Protein AF-A0A7S0LF27-F1 (afdb_monomer_lite)

InterPro domains:
  IPR003890 MIF4G-like, type 3 [PF02854] (84-203)
  IPR016024 Armadillo-type fold [SSF48371] (2-65)
  IPR016024 Armadillo-type fold [SSF48371] (71-204)
  IPR039762 Nonsense-mediated mRNA decay protein Nmd2/UPF2 [PTHR12839] (2-201)

Sequence (246 aa):
MHAQVVCALLEGCGRFLHRHRESHARTEAILELIVKMRSVVRLPTELLVALDTAVALTRPPEVVRVQVQAREPMHQFVVHLLHKLLNKYNVDKVLRQLRKLPWNANPQVEVWFREALISCAEVKFHAVALVASVASGLVRFQEGPVLRTVDAAVERLRVAIDRNDSRQCQSRMCLIRLMGELYSYRLLDSAAITKLLFTLVPKASGVWGNVVPISHLPAHIETRRGGSPAARPLMQAGEPMIDGPE

Radius of gyration: 27.8 Å; chains: 1; bounding box: 59×55×69 Å

Foldseek 3Di:
DVLVVVLVCLQPCLLVQCPDPVRVVVSVVVLVVLVVCVVVDDDDPVSVVSNVVSSCVNVPDPPPPPPPPDDPPLLVVLLCLLQPVQDPVCLVVSLVVLLPDPVPVDVVSLVSNLVSLLVNLLPDLVSLLSSLVSLLSNCVRVVVSSLVSVVVLLVVLLVCLVVVDPVSVSSNVSSLVNVVSNVVSVSDDPVSNVVVVVSVFPPPPPDPDDGPDPDPDDVVVCVVVVDDPPDDPPPDPDDDDDDDDD

Organism: NCBI:txid221442

Secondary structure (DSSP, 8-state):
-HHHHHHHHIIIIIHHHHHSTTTHHHHHHHHHHHHHHHHHS---HHHHHHHHHHHHHHS-------------HHHHHHHHIIIII--TTTHHHHHHHHTTS-TTT-THHHHHHHHHHHHHHHH-GGGHHHHHHHHHHHHTT-HHHHHHHHHHHHHHHHHHHHH--GGGHHHHHHHHHHHHHHHHTTSS-HHHHHHHHHHHS---SS-TT----S----HHHHGGGTPPPS----S-TT-PPPPPP-

pLDDT: mean 78.91, std 17.94, range [33.97, 95.25]

Structure (mmCIF, N/CA/C/O backbone):
data_AF-A0A7S0LF27-F1
#
_entry.id   AF-A0A7S0LF27-F1
#
loop_
_atom_site.group_PDB
_atom_site.id
_atom_site.type_symbol
_atom_site.label_atom_id
_atom_site.label_alt_id
_atom_site.label_comp_id
_atom_site.label_asym_id
_atom_site.label_entity_id
_atom_site.label_seq_id
_atom_site.pdbx_PDB_ins_code
_atom_site.Cartn_x
_atom_site.Cartn_y
_atom_site.Cartn_z
_atom_site.occupancy
_atom_site.B_iso_or_equiv
_atom_site.auth_seq_id
_atom_site.auth_comp_id
_atom_site.auth_asym_id
_atom_site.auth_atom_id
_atom_site.pdbx_PDB_model_num
ATOM 1 N N . MET A 1 1 ? 32.857 -11.685 -42.726 1.00 50.03 1 MET A N 1
ATOM 2 C CA . MET A 1 1 ? 34.046 -11.319 -41.923 1.00 50.03 1 MET A CA 1
ATOM 3 C C . MET A 1 1 ? 33.945 -9.920 -41.308 1.00 50.03 1 MET A C 1
ATOM 5 O O . MET A 1 1 ? 34.040 -9.817 -40.097 1.00 50.03 1 MET A O 1
ATOM 9 N N . HIS A 1 2 ? 33.678 -8.852 -42.075 1.00 69.75 2 HIS A N 1
ATOM 10 C CA . HIS A 1 2 ? 33.633 -7.479 -41.526 1.00 69.75 2 HIS A CA 1
ATOM 11 C C . HIS A 1 2 ? 32.567 -7.245 -40.438 1.00 69.75 2 HIS A C 1
ATOM 13 O O . HIS A 1 2 ? 32.847 -6.589 -39.442 1.00 69.75 2 HIS A O 1
ATOM 19 N N . ALA A 1 3 ? 31.372 -7.821 -40.581 1.00 73.19 3 ALA A N 1
ATOM 20 C CA . ALA A 1 3 ? 30.280 -7.617 -39.625 1.00 73.19 3 ALA A CA 1
ATOM 21 C C . ALA A 1 3 ? 30.540 -8.233 -38.233 1.00 73.19 3 ALA A C 1
ATOM 23 O O . ALA A 1 3 ? 30.166 -7.636 -37.233 1.00 73.19 3 ALA A O 1
ATOM 24 N N . GLN A 1 4 ? 31.241 -9.369 -38.145 1.00 80.25 4 GLN A N 1
ATOM 25 C CA . GLN A 1 4 ? 31.580 -10.005 -36.860 1.00 80.25 4 GLN A CA 1
ATOM 26 C C . GLN A 1 4 ? 32.560 -9.156 -36.039 1.00 80.25 4 GLN A C 1
ATOM 28 O O . GLN A 1 4 ? 32.402 -9.021 -34.830 1.00 80.25 4 GLN A O 1
ATOM 33 N N . VAL A 1 5 ? 33.543 -8.539 -36.705 1.00 84.56 5 VAL A N 1
ATOM 34 C CA . VAL A 1 5 ? 34.506 -7.628 -36.063 1.00 84.56 5 VAL A CA 1
ATOM 35 C C . VAL A 1 5 ? 33.797 -6.387 -35.520 1.00 84.56 5 VAL A C 1
ATOM 37 O O . VAL A 1 5 ? 34.107 -5.925 -34.426 1.00 84.56 5 VAL A O 1
ATOM 40 N N . VAL A 1 6 ? 32.811 -5.872 -36.260 1.00 83.31 6 VAL A N 1
ATOM 41 C CA . VAL A 1 6 ? 31.989 -4.738 -35.821 1.00 83.31 6 VAL A CA 1
ATOM 42 C C . VAL A 1 6 ? 31.134 -5.109 -34.605 1.00 83.31 6 VAL A C 1
ATOM 44 O O . VAL A 1 6 ? 31.107 -4.333 -33.653 1.00 83.31 6 VAL A O 1
ATOM 47 N N . CYS A 1 7 ? 30.502 -6.290 -34.582 1.00 83.31 7 CYS A N 1
ATOM 48 C CA . CYS A 1 7 ? 29.770 -6.768 -33.402 1.00 83.31 7 CYS A CA 1
ATOM 49 C C . CYS A 1 7 ? 30.682 -6.853 -32.171 1.00 83.31 7 CYS A C 1
ATOM 51 O O . CYS A 1 7 ? 30.369 -6.253 -31.147 1.00 83.31 7 CYS A O 1
ATOM 53 N N . ALA A 1 8 ? 31.848 -7.496 -32.298 1.00 85.38 8 ALA A N 1
ATOM 54 C CA . ALA A 1 8 ? 32.801 -7.640 -31.196 1.00 85.38 8 ALA A CA 1
ATOM 55 C C . ALA A 1 8 ? 33.312 -6.283 -30.671 1.00 85.38 8 ALA A C 1
ATOM 57 O O . ALA A 1 8 ? 33.467 -6.088 -29.464 1.00 85.38 8 ALA A O 1
ATOM 58 N N . LEU A 1 9 ? 33.536 -5.314 -31.566 1.00 87.62 9 LEU A N 1
ATOM 59 C CA . LEU A 1 9 ? 33.922 -3.953 -31.188 1.00 87.62 9 LEU A CA 1
ATOM 60 C C . LEU A 1 9 ? 32.797 -3.240 -30.420 1.00 87.62 9 LEU A C 1
ATOM 62 O O . LEU A 1 9 ? 33.046 -2.629 -29.379 1.00 87.62 9 LEU A O 1
ATOM 66 N N . LEU A 1 10 ? 31.559 -3.316 -30.915 1.00 86.94 10 LEU A N 1
ATOM 67 C CA . LEU A 1 10 ? 30.409 -2.663 -30.288 1.00 86.94 10 LEU A CA 1
ATOM 68 C C . LEU A 1 10 ? 30.058 -3.284 -28.929 1.00 86.94 10 LEU A C 1
ATOM 70 O O . LEU A 1 10 ? 29.752 -2.540 -27.997 1.00 86.94 10 LEU A O 1
ATOM 74 N N . GLU A 1 11 ? 30.176 -4.605 -28.791 1.00 86.56 11 GLU A N 1
ATOM 75 C CA . GLU A 1 11 ? 30.001 -5.319 -27.521 1.00 86.56 11 GLU A CA 1
ATOM 76 C C . GLU A 1 11 ? 31.045 -4.904 -26.476 1.00 86.56 11 GLU A C 1
ATOM 78 O O . GLU A 1 11 ? 30.700 -4.683 -25.314 1.00 86.56 11 GLU A O 1
ATOM 83 N N . GLY A 1 12 ? 32.309 -4.743 -26.881 1.00 87.38 12 GLY A N 1
ATOM 84 C CA . GLY A 1 12 ? 33.397 -4.387 -25.969 1.00 87.38 12 GLY A CA 1
ATOM 85 C C . GLY A 1 12 ? 33.421 -2.908 -25.575 1.00 87.38 12 GLY A C 1
ATOM 86 O O . GLY A 1 12 ? 33.471 -2.573 -24.390 1.00 87.38 12 GLY A O 1
ATOM 87 N N . CYS A 1 13 ? 33.409 -1.999 -26.554 1.00 87.19 13 CYS A N 1
ATOM 88 C CA . CYS A 1 13 ? 33.648 -0.569 -26.317 1.00 87.19 13 CYS A CA 1
ATOM 89 C C . CYS A 1 13 ? 32.561 0.363 -26.864 1.00 87.19 13 CYS A C 1
ATOM 91 O O . CYS A 1 13 ? 32.620 1.573 -26.629 1.00 87.19 13 CYS A O 1
ATOM 93 N N . GLY A 1 14 ? 31.528 -0.151 -27.530 1.00 87.50 14 GLY A N 1
ATOM 94 C CA . GLY A 1 14 ? 30.540 0.698 -28.193 1.00 87.50 14 GLY A CA 1
ATOM 95 C C . GLY A 1 14 ? 29.741 1.592 -27.233 1.00 87.50 14 GLY A C 1
ATOM 96 O O . GLY A 1 14 ? 29.487 2.752 -27.547 1.00 87.50 14 GLY A O 1
ATOM 97 N N . ARG A 1 15 ? 29.442 1.131 -26.007 1.00 86.56 15 ARG A N 1
ATOM 98 C CA . ARG A 1 15 ? 28.796 1.964 -24.969 1.00 86.56 15 ARG A CA 1
ATOM 99 C C . ARG A 1 15 ? 29.686 3.119 -24.498 1.00 86.56 15 ARG A C 1
ATOM 101 O O . ARG A 1 15 ? 29.181 4.181 -24.137 1.00 86.56 15 ARG A O 1
ATOM 108 N N . PHE A 1 16 ? 31.001 2.905 -24.459 1.00 86.31 16 PHE A N 1
ATOM 109 C CA . PHE A 1 16 ? 31.976 3.931 -24.091 1.00 86.31 16 PHE A CA 1
ATOM 110 C C . PHE A 1 16 ? 32.094 4.979 -25.202 1.00 86.31 16 PHE A C 1
ATOM 112 O O . PHE A 1 16 ? 31.972 6.173 -24.932 1.00 86.31 16 PHE A O 1
ATOM 119 N N . LEU A 1 17 ? 32.230 4.528 -26.452 1.00 89.00 17 LEU A N 1
ATOM 120 C CA . LEU A 1 17 ? 32.336 5.398 -27.624 1.00 89.00 17 LEU A CA 1
ATOM 121 C C . LEU A 1 17 ? 31.067 6.225 -27.862 1.00 89.00 17 LEU A C 1
ATOM 123 O O . LEU A 1 17 ? 31.152 7.413 -28.155 1.00 89.00 17 LEU A O 1
ATOM 127 N N . HIS A 1 18 ? 29.889 5.632 -27.660 1.00 87.56 18 HIS A N 1
ATOM 128 C CA . HIS A 1 18 ? 28.619 6.337 -27.813 1.00 87.56 18 HIS A CA 1
ATOM 129 C C . HIS A 1 18 ? 28.393 7.397 -26.718 1.00 87.56 18 HIS A C 1
ATOM 131 O O . HIS A 1 18 ? 27.701 8.374 -26.949 1.00 87.56 18 HIS A O 1
ATOM 137 N N . ARG A 1 19 ? 28.997 7.277 -25.526 1.00 84.62 19 ARG A N 1
ATOM 138 C CA . ARG A 1 19 ? 28.810 8.253 -24.429 1.00 84.62 19 ARG A CA 1
ATOM 139 C C . ARG A 1 19 ? 29.799 9.415 -24.430 1.00 84.62 19 ARG A C 1
ATOM 141 O O . ARG A 1 19 ? 29.572 10.395 -23.719 1.00 84.62 19 ARG A O 1
ATOM 148 N N . HIS A 1 20 ? 30.903 9.310 -25.162 1.00 90.06 20 HIS A N 1
ATOM 149 C CA . HIS A 1 20 ? 31.949 10.324 -25.145 1.00 90.06 20 HIS A CA 1
ATOM 150 C C . HIS A 1 20 ? 31.720 11.371 -26.241 1.00 90.06 20 HIS A C 1
ATOM 152 O O . HIS A 1 20 ? 31.471 11.024 -27.391 1.00 90.06 20 HIS A O 1
ATOM 158 N N . ARG A 1 21 ? 31.806 12.667 -25.904 1.00 84.12 21 ARG A N 1
ATOM 159 C CA . ARG A 1 21 ? 31.420 13.764 -26.819 1.00 84.12 21 ARG A CA 1
ATOM 160 C C . ARG A 1 21 ? 32.204 13.768 -28.135 1.00 84.12 21 ARG A C 1
ATOM 162 O O . ARG A 1 21 ? 31.639 14.106 -29.167 1.00 84.12 21 ARG A O 1
ATOM 169 N N . GLU A 1 22 ? 33.474 13.376 -28.097 1.00 86.94 22 GLU A N 1
ATOM 170 C CA . GLU A 1 22 ? 34.364 13.390 -29.264 1.00 86.94 22 GLU A CA 1
ATOM 171 C C . GLU A 1 22 ? 34.081 12.249 -30.256 1.00 86.94 22 GLU A C 1
ATOM 173 O O . GLU A 1 22 ? 34.229 12.421 -31.465 1.00 86.94 22 GLU A O 1
ATOM 178 N N . SER A 1 23 ? 33.640 11.085 -29.764 1.00 88.06 23 SER A N 1
ATOM 179 C CA . SER A 1 23 ? 33.398 9.877 -30.569 1.00 88.06 23 SER A CA 1
ATOM 180 C C . SER A 1 23 ? 31.916 9.557 -30.788 1.00 88.06 23 SER A C 1
ATOM 182 O O . SER A 1 23 ? 31.602 8.731 -31.650 1.00 88.06 23 SER A O 1
ATOM 184 N N . HIS A 1 24 ? 31.000 10.250 -30.104 1.00 87.62 24 HIS A N 1
ATOM 185 C CA . HIS A 1 24 ? 29.553 10.052 -30.214 1.00 87.62 24 HIS A CA 1
ATOM 186 C C . HIS A 1 24 ? 29.061 10.167 -31.660 1.00 87.62 24 HIS A C 1
ATOM 188 O O . HIS A 1 24 ? 28.424 9.249 -32.163 1.00 87.62 24 HIS A O 1
ATOM 194 N N . ALA A 1 25 ? 29.374 11.268 -32.354 1.00 89.31 25 ALA A N 1
ATOM 195 C CA . ALA A 1 25 ? 28.874 11.516 -33.712 1.00 89.31 25 ALA A CA 1
ATOM 196 C C . ALA A 1 25 ? 29.317 10.435 -34.713 1.00 89.31 25 ALA A C 1
ATOM 198 O O . ALA A 1 25 ? 28.535 9.999 -35.553 1.00 89.31 25 ALA A O 1
ATOM 199 N N . ARG A 1 26 ? 30.564 9.958 -34.589 1.00 86.50 26 ARG A N 1
ATOM 200 C CA . ARG A 1 26 ? 31.091 8.879 -35.438 1.00 86.50 26 ARG A CA 1
ATOM 201 C C . ARG A 1 26 ? 30.442 7.537 -35.113 1.00 86.50 26 ARG A C 1
ATOM 203 O O . ARG A 1 26 ? 30.106 6.791 -36.024 1.00 86.50 26 ARG A O 1
ATOM 210 N N . THR A 1 27 ? 30.255 7.243 -33.829 1.00 87.56 27 THR A N 1
ATOM 211 C CA . THR A 1 27 ? 29.631 5.991 -33.379 1.00 87.56 27 THR A CA 1
ATOM 212 C C . THR A 1 27 ? 28.160 5.934 -33.787 1.00 87.56 27 THR A C 1
ATOM 214 O O . THR A 1 27 ? 27.710 4.898 -34.259 1.00 87.56 27 THR A O 1
ATOM 217 N N . GLU A 1 28 ? 27.436 7.054 -33.706 1.00 88.81 28 GLU A N 1
ATOM 218 C CA . GLU A 1 28 ? 26.040 7.151 -34.154 1.00 88.81 28 GLU A CA 1
ATOM 219 C C . GLU A 1 28 ? 25.912 6.914 -35.665 1.00 88.81 28 GLU A C 1
ATOM 221 O O . GLU A 1 28 ? 25.094 6.105 -36.094 1.00 88.81 28 GLU A O 1
ATOM 226 N N . ALA A 1 29 ? 26.791 7.518 -36.473 1.00 88.44 29 ALA A N 1
ATOM 227 C CA . ALA A 1 29 ? 26.819 7.284 -37.917 1.00 88.44 29 ALA A CA 1
ATOM 228 C C . ALA A 1 29 ? 27.100 5.810 -38.275 1.00 88.44 29 ALA A C 1
ATOM 230 O O . ALA A 1 29 ? 26.515 5.272 -39.217 1.00 88.44 29 ALA A O 1
ATOM 231 N N . ILE A 1 30 ? 27.970 5.136 -37.511 1.00 87.00 30 ILE A N 1
ATOM 232 C CA . ILE A 1 30 ? 28.241 3.700 -37.673 1.00 87.00 30 ILE A CA 1
ATOM 233 C C . ILE A 1 30 ? 27.004 2.871 -37.300 1.00 87.00 30 ILE A C 1
ATOM 235 O O . ILE A 1 30 ? 26.647 1.960 -38.044 1.00 87.00 30 ILE A O 1
ATOM 239 N N . LEU A 1 31 ? 26.319 3.190 -36.198 1.00 87.81 31 LEU A N 1
ATOM 240 C CA . LEU A 1 31 ? 25.087 2.503 -35.791 1.00 87.81 31 LEU A CA 1
ATOM 241 C C . LEU A 1 31 ? 23.972 2.667 -36.838 1.00 87.81 31 LEU A C 1
ATOM 243 O O . LEU A 1 31 ? 23.312 1.690 -37.186 1.00 87.81 31 LEU A O 1
ATOM 247 N N . GLU A 1 32 ? 23.803 3.861 -37.412 1.00 86.69 32 GLU A N 1
ATOM 248 C CA . GLU A 1 32 ? 22.852 4.090 -38.507 1.00 86.69 32 GLU A CA 1
ATOM 249 C C . GLU A 1 32 ? 23.195 3.283 -39.763 1.00 86.69 32 GLU A C 1
ATOM 251 O O . GLU A 1 32 ? 22.303 2.734 -40.414 1.00 86.69 32 GLU A O 1
ATOM 256 N N . LEU A 1 33 ? 24.483 3.196 -40.112 1.00 84.88 33 LEU A N 1
ATOM 257 C CA . LEU A 1 33 ? 24.939 2.387 -41.238 1.00 84.88 33 LEU A CA 1
ATOM 258 C C . LEU A 1 33 ? 24.634 0.906 -41.002 1.00 84.88 33 LEU A C 1
ATOM 260 O O . LEU A 1 33 ? 24.151 0.239 -41.909 1.00 84.88 33 LEU A O 1
ATOM 264 N N . ILE A 1 34 ? 24.852 0.407 -39.786 1.00 83.44 34 ILE A N 1
ATOM 265 C CA . ILE A 1 34 ? 24.562 -0.976 -39.393 1.00 83.44 34 ILE A CA 1
ATOM 266 C C . ILE A 1 34 ? 23.062 -1.284 -39.517 1.00 83.44 34 ILE A C 1
ATOM 268 O O . ILE A 1 34 ? 22.689 -2.302 -40.103 1.00 83.44 34 ILE A O 1
ATOM 272 N N . VAL A 1 35 ? 22.196 -0.380 -39.049 1.00 82.69 35 VAL A N 1
ATOM 273 C CA . VAL A 1 35 ? 20.732 -0.513 -39.168 1.00 82.69 35 VAL A CA 1
ATOM 274 C C . VAL A 1 35 ? 20.276 -0.467 -40.633 1.00 82.69 35 VAL A C 1
ATOM 276 O O . VAL A 1 35 ? 19.373 -1.207 -41.019 1.00 82.69 35 VAL A O 1
ATOM 279 N N . LYS A 1 36 ? 20.916 0.347 -41.480 1.00 82.38 36 LYS A N 1
ATOM 280 C CA . LYS A 1 36 ? 20.644 0.379 -42.929 1.00 82.38 36 LYS A CA 1
ATOM 281 C C . LYS A 1 36 ? 21.166 -0.871 -43.643 1.00 82.38 36 LYS A C 1
ATOM 283 O O . LYS A 1 36 ? 20.482 -1.426 -44.494 1.00 82.38 36 LYS A O 1
ATOM 288 N N . MET A 1 37 ? 22.355 -1.359 -43.294 1.00 74.44 37 MET A N 1
ATOM 289 C CA . MET A 1 37 ? 22.916 -2.583 -43.876 1.00 74.44 37 MET A CA 1
ATOM 290 C C . MET A 1 37 ? 22.066 -3.809 -43.539 1.00 74.44 37 MET A C 1
ATOM 292 O O . MET A 1 37 ? 21.925 -4.690 -44.385 1.00 74.44 37 MET A O 1
ATOM 296 N N . ARG A 1 38 ? 21.438 -3.832 -42.358 1.00 74.31 38 ARG A N 1
ATOM 297 C CA . ARG A 1 38 ? 20.470 -4.862 -41.961 1.00 74.31 38 ARG A CA 1
ATOM 298 C C . ARG A 1 38 ? 19.287 -4.987 -42.930 1.00 74.31 38 ARG A C 1
ATOM 300 O O . ARG A 1 38 ? 18.809 -6.098 -43.127 1.00 74.31 38 ARG A O 1
ATOM 307 N N . SER A 1 39 ? 18.789 -3.889 -43.510 1.00 72.31 39 SER A N 1
ATOM 308 C CA . SER A 1 39 ? 17.632 -3.936 -44.423 1.00 72.31 39 SER A CA 1
ATOM 309 C C . SER A 1 39 ? 18.011 -4.245 -45.873 1.00 72.31 39 SER A C 1
A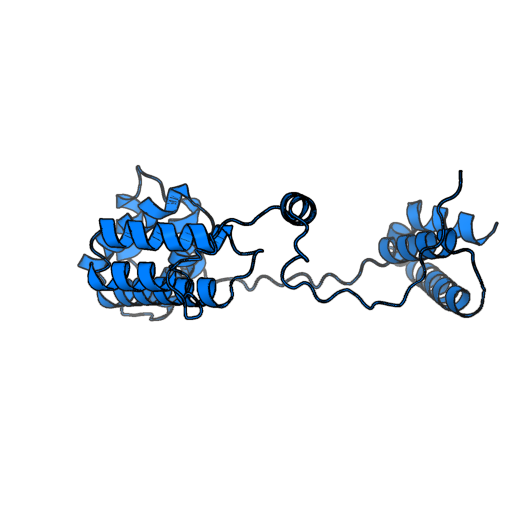TOM 311 O O . SER A 1 39 ? 17.177 -4.732 -46.633 1.00 72.31 39 SER A O 1
ATOM 313 N N . VAL A 1 40 ? 19.263 -3.983 -46.255 1.00 73.31 40 VAL A N 1
ATOM 314 C CA . VAL A 1 40 ? 19.746 -4.109 -47.639 1.00 73.31 40 VAL A CA 1
ATOM 315 C C . VAL A 1 40 ? 20.476 -5.434 -47.885 1.00 73.31 40 VAL A C 1
ATOM 317 O O . VAL A 1 40 ? 20.430 -5.964 -48.994 1.00 73.31 40 VAL A O 1
ATOM 320 N N . VAL A 1 41 ? 21.143 -5.997 -46.872 1.00 76.31 41 VAL A N 1
ATOM 321 C CA . VAL A 1 41 ? 21.998 -7.185 -47.012 1.00 76.31 41 VAL A CA 1
ATOM 322 C C . VAL A 1 41 ? 21.362 -8.394 -46.325 1.00 76.31 41 VAL A C 1
ATOM 324 O O . VAL A 1 41 ? 21.023 -8.344 -45.146 1.00 76.31 41 VAL A O 1
ATOM 327 N N . ARG A 1 42 ? 21.253 -9.523 -47.040 1.00 76.12 42 ARG A N 1
ATOM 328 C CA . ARG A 1 42 ? 20.854 -10.810 -46.443 1.00 76.12 42 ARG A CA 1
ATOM 329 C C . ARG A 1 42 ? 22.011 -11.380 -45.618 1.00 76.12 42 ARG A C 1
ATOM 331 O O . ARG A 1 42 ? 22.904 -12.027 -46.159 1.00 76.12 42 ARG A O 1
ATOM 338 N N . LEU A 1 43 ? 22.004 -11.102 -44.319 1.00 79.69 43 LEU A N 1
ATOM 339 C CA . LEU A 1 43 ? 22.943 -11.663 -43.346 1.00 79.69 43 LEU A CA 1
ATOM 340 C C . LEU A 1 43 ? 22.380 -12.961 -42.736 1.00 79.69 43 LEU A C 1
ATOM 342 O O . LEU A 1 43 ? 21.160 -13.101 -42.640 1.00 79.69 43 LEU A O 1
ATOM 346 N N . PRO A 1 44 ? 23.239 -13.904 -42.307 1.00 84.31 44 PRO A N 1
ATOM 347 C CA . PRO A 1 44 ? 22.798 -15.082 -41.565 1.00 84.31 44 PRO A CA 1
ATOM 348 C C . PRO A 1 44 ? 22.139 -14.682 -40.236 1.00 84.31 44 PRO A C 1
ATOM 350 O O . PRO A 1 44 ? 22.557 -13.718 -39.590 1.00 84.31 44 PRO A O 1
ATOM 353 N N . THR A 1 45 ? 21.124 -15.442 -39.818 1.00 83.06 45 THR A N 1
ATOM 354 C CA . THR A 1 45 ? 20.267 -15.140 -38.657 1.00 83.06 45 THR A CA 1
ATOM 355 C C . THR A 1 45 ? 21.056 -14.944 -37.362 1.00 83.06 45 THR A C 1
ATOM 357 O O . THR A 1 45 ? 20.789 -14.007 -36.617 1.00 83.06 45 THR A O 1
ATOM 360 N N . GLU A 1 46 ? 22.081 -15.762 -37.123 1.00 84.38 46 GLU A N 1
ATOM 361 C CA . GLU A 1 46 ? 22.951 -15.657 -35.940 1.00 84.38 46 GLU A CA 1
ATOM 362 C C . GLU A 1 46 ? 23.641 -14.291 -35.845 1.00 84.38 46 GLU A C 1
ATOM 364 O O . GLU A 1 46 ? 23.703 -13.670 -34.785 1.00 84.38 46 GLU A O 1
ATOM 369 N N . LEU A 1 47 ? 24.119 -13.787 -36.983 1.00 83.38 47 LEU A N 1
ATOM 370 C CA . LEU A 1 47 ? 24.813 -12.510 -37.058 1.00 83.38 47 LEU A CA 1
ATOM 371 C C . LEU A 1 47 ? 23.846 -11.334 -36.908 1.00 83.38 47 LEU A C 1
ATOM 373 O O . LEU A 1 47 ? 24.227 -10.322 -36.330 1.00 83.38 47 LEU A O 1
ATOM 377 N N . LEU A 1 48 ? 22.604 -11.467 -37.383 1.00 85.25 48 LEU A N 1
ATOM 378 C CA . LEU A 1 48 ? 21.550 -10.473 -37.159 1.00 85.25 48 LEU A CA 1
ATOM 379 C C . LEU A 1 48 ? 21.202 -10.351 -35.672 1.00 85.25 48 LEU A C 1
ATOM 381 O O . LEU A 1 48 ? 21.108 -9.240 -35.159 1.00 85.25 48 LEU A O 1
ATOM 385 N N . VAL A 1 49 ? 21.081 -11.478 -34.968 1.00 86.62 49 VAL A N 1
ATOM 386 C CA . VAL A 1 49 ? 20.821 -11.494 -33.521 1.00 86.62 49 VAL A CA 1
ATOM 387 C C . VAL A 1 49 ? 21.994 -10.888 -32.742 1.00 86.62 49 VAL A C 1
ATOM 389 O O . VAL A 1 49 ? 21.779 -10.074 -31.840 1.00 86.62 49 VAL A O 1
ATOM 392 N N . ALA A 1 50 ? 23.236 -11.223 -33.108 1.00 86.50 50 ALA A N 1
ATOM 393 C CA . ALA A 1 50 ? 24.430 -10.632 -32.500 1.00 86.50 50 ALA A CA 1
ATOM 394 C C . ALA A 1 50 ? 24.493 -9.111 -32.730 1.00 86.50 50 ALA A C 1
ATOM 396 O O . ALA A 1 50 ? 24.760 -8.344 -31.807 1.00 86.50 50 ALA A O 1
ATOM 397 N N . LEU A 1 51 ? 24.174 -8.660 -33.945 1.00 86.50 51 LEU A N 1
ATOM 398 C CA . LEU A 1 51 ? 24.122 -7.245 -34.307 1.00 86.50 51 LEU A CA 1
ATOM 399 C C . LEU A 1 51 ? 23.055 -6.492 -33.500 1.00 86.50 51 LEU A C 1
ATOM 401 O O . LEU A 1 51 ? 23.341 -5.430 -32.953 1.00 86.50 51 LEU A O 1
ATOM 405 N N . ASP A 1 52 ? 21.846 -7.047 -33.389 1.00 85.25 52 ASP A N 1
ATOM 406 C CA . ASP A 1 52 ? 20.743 -6.439 -32.639 1.00 85.25 52 ASP A CA 1
ATOM 407 C C . ASP A 1 52 ? 21.074 -6.340 -31.145 1.00 85.25 52 ASP A C 1
ATOM 409 O O . ASP A 1 52 ? 20.809 -5.317 -30.509 1.00 85.25 52 ASP A O 1
ATOM 413 N N . THR A 1 53 ? 21.736 -7.361 -30.601 1.00 86.31 53 THR A N 1
ATOM 414 C CA . THR A 1 53 ? 22.231 -7.352 -29.220 1.00 86.31 53 THR A CA 1
ATOM 415 C C . THR A 1 53 ? 23.297 -6.272 -29.028 1.00 86.31 53 THR A C 1
ATOM 417 O O . THR A 1 53 ? 23.194 -5.460 -28.109 1.00 86.31 53 THR A O 1
ATOM 420 N N . ALA A 1 54 ? 24.285 -6.190 -29.922 1.00 87.19 54 ALA A N 1
ATOM 421 C CA . ALA A 1 54 ? 25.344 -5.185 -29.868 1.00 87.19 54 ALA A CA 1
ATOM 422 C C . ALA A 1 54 ? 24.796 -3.750 -30.006 1.00 87.19 54 ALA A C 1
ATOM 424 O O . ALA A 1 54 ? 25.173 -2.856 -29.245 1.00 87.19 54 ALA A O 1
ATOM 425 N N . VAL A 1 55 ? 23.852 -3.509 -30.922 1.00 86.94 55 VAL A N 1
ATOM 426 C CA . VAL A 1 55 ? 23.179 -2.207 -31.077 1.00 86.94 55 VAL A CA 1
ATOM 427 C C . VAL A 1 55 ? 22.375 -1.855 -29.821 1.00 86.94 55 VAL A C 1
ATOM 429 O O . VAL A 1 55 ? 22.478 -0.734 -29.322 1.00 86.94 55 VAL A O 1
ATOM 432 N N . ALA A 1 56 ? 21.641 -2.809 -29.242 1.00 85.69 56 ALA A N 1
ATOM 433 C CA . ALA A 1 56 ? 20.886 -2.587 -28.008 1.00 85.69 56 ALA A CA 1
ATOM 434 C C . ALA A 1 56 ? 21.789 -2.318 -26.788 1.00 85.69 56 ALA A C 1
ATOM 436 O O . ALA A 1 56 ? 21.418 -1.555 -25.897 1.00 85.69 56 ALA A O 1
ATOM 437 N N . LEU A 1 57 ? 22.986 -2.911 -26.731 1.00 85.56 57 LEU A N 1
ATOM 438 C CA . LEU A 1 57 ? 23.961 -2.673 -25.659 1.00 85.56 57 LEU A CA 1
ATOM 439 C C . LEU A 1 57 ? 24.631 -1.295 -25.764 1.00 85.56 57 LEU A C 1
ATOM 441 O O . LEU A 1 57 ? 24.927 -0.661 -24.744 1.00 85.56 57 LEU A O 1
ATOM 445 N N . THR A 1 58 ? 24.880 -0.833 -26.989 1.00 86.75 58 THR A N 1
ATOM 446 C CA . THR A 1 58 ? 25.533 0.455 -27.260 1.00 86.75 58 THR A CA 1
ATOM 447 C C . THR A 1 58 ? 24.583 1.632 -27.102 1.00 86.75 58 THR A C 1
ATOM 449 O O . THR A 1 58 ? 24.927 2.597 -26.413 1.00 86.75 58 THR A O 1
ATOM 452 N N . ARG A 1 59 ? 23.368 1.508 -27.647 1.00 82.75 59 ARG A N 1
ATOM 453 C CA . ARG A 1 59 ? 22.243 2.426 -27.457 1.00 82.75 59 ARG A CA 1
ATOM 454 C C . ARG A 1 59 ? 21.172 1.731 -26.611 1.00 82.75 59 ARG A C 1
ATOM 456 O O . ARG A 1 59 ? 20.168 1.268 -27.157 1.00 82.75 59 ARG A O 1
ATOM 463 N N . PRO A 1 60 ? 21.363 1.633 -25.279 1.00 75.69 60 PRO A N 1
ATOM 464 C CA . PRO A 1 60 ? 20.312 1.115 -24.420 1.00 75.69 60 PRO A CA 1
ATOM 465 C C . PRO A 1 60 ? 19.052 1.962 -24.633 1.00 75.69 60 PRO A C 1
ATOM 467 O O . PRO A 1 60 ? 19.174 3.190 -24.715 1.00 75.69 60 PRO A O 1
ATOM 470 N N . PRO A 1 61 ? 17.861 1.342 -24.732 1.00 70.94 61 PRO A N 1
ATOM 471 C CA . PRO A 1 61 ? 16.617 2.087 -24.859 1.00 70.94 61 PRO A CA 1
ATOM 472 C C . PRO A 1 61 ? 16.555 3.119 -23.739 1.00 70.94 61 PRO A C 1
ATOM 474 O O . PRO A 1 61 ? 17.006 2.843 -22.621 1.00 70.94 61 PRO A O 1
ATOM 477 N N . GLU A 1 62 ? 16.032 4.308 -24.039 1.00 65.00 62 GLU A N 1
ATOM 478 C CA . GLU A 1 62 ? 15.825 5.333 -23.026 1.00 65.00 62 GLU A CA 1
ATOM 479 C C . GLU A 1 62 ? 14.884 4.772 -21.962 1.00 65.00 62 GLU A C 1
ATOM 481 O O . GLU A 1 62 ? 13.660 4.795 -22.080 1.00 65.00 62 GLU A O 1
ATOM 486 N N . VAL A 1 63 ? 15.470 4.219 -20.902 1.00 62.47 63 VAL A N 1
ATOM 487 C CA . VAL A 1 63 ? 14.736 3.927 -19.688 1.00 62.47 63 VAL A CA 1
ATOM 488 C C . VAL A 1 63 ? 14.431 5.299 -19.134 1.00 62.47 63 VAL A C 1
ATOM 490 O O . VAL A 1 63 ? 15.303 5.934 -18.534 1.00 62.47 63 VAL A O 1
ATOM 493 N N . VAL A 1 64 ? 13.215 5.780 -19.401 1.00 58.62 64 VAL A N 1
ATOM 494 C CA . VAL A 1 64 ? 12.666 6.959 -18.745 1.00 58.62 64 VAL A CA 1
ATOM 495 C C . VAL A 1 64 ? 12.903 6.724 -17.265 1.00 58.62 64 VAL A C 1
ATOM 497 O O . VAL A 1 64 ? 12.291 5.846 -16.654 1.00 58.62 64 VAL A O 1
ATOM 500 N N . ARG A 1 65 ? 13.880 7.438 -16.694 1.00 54.41 65 ARG A N 1
ATOM 501 C CA . ARG A 1 65 ? 14.082 7.425 -15.253 1.00 54.41 65 ARG A CA 1
ATOM 502 C C . ARG A 1 65 ? 12.762 7.913 -14.702 1.00 54.41 65 ARG A C 1
ATOM 504 O O . ARG A 1 65 ? 12.429 9.078 -14.906 1.00 54.41 65 ARG A O 1
ATOM 511 N N . VAL A 1 66 ? 12.004 7.013 -14.078 1.00 61.25 66 VAL A N 1
ATOM 512 C CA . VAL A 1 66 ? 10.771 7.371 -13.388 1.00 61.25 66 VAL A CA 1
ATOM 513 C C . VAL A 1 66 ? 11.173 8.473 -12.423 1.00 61.25 66 VAL A C 1
ATOM 515 O O . VAL A 1 66 ? 11.897 8.223 -11.457 1.00 61.25 66 VAL A O 1
ATOM 518 N N . GLN A 1 67 ? 10.802 9.711 -12.745 1.00 56.62 67 GLN A N 1
ATOM 519 C CA . GLN A 1 67 ? 10.992 10.825 -11.841 1.00 56.62 67 GLN A CA 1
ATOM 520 C C . GLN A 1 67 ? 10.099 10.510 -10.651 1.00 56.62 67 GLN A C 1
ATOM 522 O O . GLN A 1 67 ? 8.877 10.619 -10.725 1.00 56.62 67 GLN A O 1
ATOM 527 N N . VAL A 1 68 ? 10.708 10.017 -9.575 1.00 62.81 68 VAL A N 1
ATOM 528 C CA . VAL A 1 68 ? 10.002 9.806 -8.320 1.00 62.81 68 VAL A CA 1
ATOM 529 C C . VAL A 1 68 ? 9.629 11.199 -7.842 1.00 62.81 68 VAL A C 1
ATOM 531 O O . VAL A 1 68 ? 10.483 11.928 -7.341 1.00 62.81 68 VAL A O 1
ATOM 534 N N . GLN A 1 69 ? 8.375 11.596 -8.066 1.00 62.75 69 GLN A N 1
ATOM 535 C CA . GLN A 1 69 ? 7.837 12.825 -7.501 1.00 62.75 69 GLN A CA 1
ATOM 536 C C . GLN A 1 69 ? 8.176 12.852 -6.014 1.00 62.75 69 GLN A C 1
ATOM 538 O O . GLN A 1 69 ? 7.957 11.871 -5.292 1.00 62.75 69 GLN A O 1
ATOM 543 N N . ALA A 1 70 ? 8.755 13.967 -5.573 1.00 66.25 70 ALA A N 1
ATOM 544 C CA . ALA A 1 70 ? 9.065 14.176 -4.174 1.00 66.25 70 ALA A CA 1
ATOM 545 C C . ALA A 1 70 ? 7.748 14.126 -3.392 1.00 66.25 70 ALA A C 1
ATOM 547 O O . ALA A 1 70 ? 6.941 15.049 -3.451 1.00 66.25 70 ALA A O 1
ATOM 548 N N . ARG A 1 71 ? 7.502 13.008 -2.701 1.00 77.88 71 ARG A N 1
ATOM 549 C CA . ARG A 1 71 ? 6.346 12.876 -1.810 1.00 77.88 71 ARG A CA 1
ATOM 550 C C . ARG A 1 71 ? 6.465 13.936 -0.727 1.00 77.88 71 ARG A C 1
ATOM 552 O O . ARG A 1 71 ? 7.566 14.137 -0.212 1.00 77.88 71 ARG A O 1
ATOM 559 N N . GLU A 1 72 ? 5.353 14.554 -0.348 1.00 86.12 72 GLU A N 1
ATOM 560 C CA . GLU A 1 72 ? 5.355 15.525 0.742 1.00 86.12 72 GLU A CA 1
ATOM 561 C C . GLU A 1 72 ? 5.978 14.929 2.018 1.00 86.12 72 GLU A C 1
ATOM 563 O O . GLU A 1 72 ? 5.767 13.741 2.305 1.00 86.12 72 GLU A O 1
ATOM 568 N N . PRO A 1 73 ? 6.719 15.721 2.818 1.00 88.12 73 PRO A N 1
ATOM 569 C CA . PRO A 1 73 ? 7.386 15.223 4.022 1.00 88.12 73 PRO A CA 1
ATOM 570 C C . PRO A 1 73 ? 6.435 14.506 4.990 1.00 88.12 73 PRO A C 1
ATOM 572 O O . PRO A 1 73 ? 6.805 13.501 5.596 1.00 88.12 73 PRO A O 1
ATOM 575 N N . MET A 1 74 ? 5.185 14.972 5.092 1.00 88.50 74 MET A N 1
ATOM 576 C CA . MET A 1 74 ? 4.164 14.338 5.930 1.00 88.50 74 MET A CA 1
ATOM 577 C C . MET A 1 74 ? 3.754 12.957 5.412 1.00 88.50 74 MET A C 1
ATOM 579 O O . MET A 1 74 ? 3.687 12.010 6.195 1.00 88.50 74 MET A O 1
ATOM 583 N N . HIS A 1 75 ? 3.551 12.804 4.102 1.00 90.19 75 HIS A N 1
ATOM 584 C CA . HIS A 1 75 ? 3.282 11.500 3.500 1.00 90.19 75 HIS A CA 1
ATOM 585 C C . HIS A 1 75 ? 4.461 10.541 3.745 1.00 90.19 75 HIS A C 1
ATOM 587 O O . HIS A 1 75 ? 4.269 9.409 4.197 1.00 90.19 75 HIS A O 1
ATOM 593 N N . GLN A 1 76 ? 5.699 11.001 3.538 1.00 90.69 76 GLN A N 1
ATOM 594 C CA . GLN A 1 76 ? 6.889 10.186 3.809 1.00 90.69 76 GLN A CA 1
ATOM 595 C C . GLN A 1 76 ? 6.975 9.752 5.276 1.00 90.69 76 GLN A C 1
ATOM 597 O O . GLN A 1 76 ? 7.340 8.609 5.551 1.00 90.69 76 GLN A O 1
ATOM 602 N N . PHE A 1 77 ? 6.603 10.631 6.209 1.00 92.19 77 PHE A N 1
ATOM 603 C CA . PHE A 1 77 ? 6.564 10.315 7.631 1.00 92.19 77 PHE A CA 1
ATOM 604 C C . PHE A 1 77 ? 5.556 9.201 7.941 1.00 92.19 77 PHE A C 1
ATOM 606 O O . PHE A 1 77 ? 5.924 8.220 8.585 1.00 92.19 77 PHE A O 1
ATOM 613 N N . VAL A 1 78 ? 4.324 9.283 7.427 1.00 92.38 78 VAL A N 1
ATOM 614 C CA . VAL A 1 78 ? 3.297 8.240 7.630 1.00 92.38 78 VAL A CA 1
ATOM 615 C C . VAL A 1 78 ? 3.753 6.890 7.071 1.00 92.38 78 VAL A C 1
ATOM 617 O O . VAL A 1 78 ? 3.663 5.867 7.755 1.00 92.38 78 VAL A O 1
ATOM 620 N N . VAL A 1 79 ? 4.319 6.886 5.860 1.00 91.19 79 VAL A N 1
ATOM 621 C CA . VAL A 1 79 ? 4.884 5.673 5.250 1.00 91.19 79 VAL A CA 1
ATOM 622 C C . VAL A 1 79 ? 6.038 5.135 6.093 1.00 91.19 79 VAL A C 1
ATOM 624 O O . VAL A 1 79 ? 6.108 3.936 6.337 1.00 91.19 79 VAL A O 1
ATOM 627 N N . HIS A 1 80 ? 6.926 5.994 6.596 1.00 91.56 80 HIS A N 1
ATOM 628 C CA . HIS A 1 80 ? 8.038 5.581 7.450 1.00 91.56 80 HIS A CA 1
ATOM 629 C C . HIS A 1 80 ? 7.561 4.917 8.752 1.00 91.56 80 HIS A C 1
ATOM 631 O O . HIS A 1 80 ? 8.098 3.872 9.131 1.00 91.56 80 HIS A O 1
ATOM 637 N N . LEU A 1 81 ? 6.533 5.476 9.400 1.00 92.06 81 LEU A N 1
ATOM 638 C CA . LEU A 1 81 ? 5.947 4.920 10.621 1.00 92.06 81 LEU A CA 1
ATOM 639 C C . LEU A 1 81 ? 5.443 3.488 10.408 1.00 92.06 81 LEU A C 1
ATOM 641 O O . LEU A 1 81 ? 5.809 2.589 11.164 1.00 92.06 81 LEU A O 1
ATOM 645 N N . LEU A 1 82 ? 4.632 3.274 9.369 1.00 91.06 82 LEU A N 1
ATOM 646 C CA . LEU A 1 82 ? 3.997 1.980 9.111 1.00 91.06 82 LEU A CA 1
ATOM 647 C C . LEU A 1 82 ? 4.950 0.977 8.451 1.00 91.06 82 LEU A C 1
ATOM 649 O O . LEU A 1 82 ? 4.968 -0.191 8.820 1.00 91.06 82 LEU A O 1
ATOM 653 N N . HIS A 1 83 ? 5.768 1.410 7.488 1.00 88.75 83 HIS A N 1
ATOM 654 C CA . HIS A 1 83 ? 6.596 0.495 6.698 1.00 88.75 83 HIS A CA 1
ATOM 655 C C . HIS A 1 83 ? 7.933 0.185 7.351 1.00 88.75 83 HIS A C 1
ATOM 657 O O . HIS A 1 83 ? 8.416 -0.933 7.198 1.00 88.75 83 HIS A O 1
ATOM 663 N N . LYS A 1 84 ? 8.586 1.145 8.011 1.00 89.00 84 LYS A N 1
ATOM 664 C CA . LYS A 1 84 ? 9.957 0.959 8.518 1.00 89.00 84 LYS A CA 1
ATOM 665 C C . LYS A 1 84 ? 10.009 0.784 10.025 1.00 89.00 84 LYS A C 1
ATOM 667 O O . LYS A 1 84 ? 10.731 -0.093 10.485 1.00 89.00 84 LYS A O 1
ATOM 672 N N . LEU A 1 85 ? 9.272 1.600 10.775 1.00 89.88 85 LEU A N 1
ATOM 673 C CA . LEU A 1 85 ? 9.345 1.553 12.232 1.00 89.88 85 LEU A CA 1
ATOM 674 C C . LEU A 1 85 ? 8.475 0.456 12.831 1.00 89.88 85 LEU A C 1
ATOM 676 O O . LEU A 1 85 ? 8.910 -0.145 13.804 1.00 89.88 85 LEU A O 1
ATOM 680 N N . LEU A 1 86 ? 7.293 0.175 12.284 1.00 90.12 86 LEU A N 1
ATOM 681 C CA . LEU A 1 86 ? 6.332 -0.733 12.910 1.00 90.12 86 LEU A CA 1
ATOM 682 C C . LEU A 1 86 ? 6.911 -2.129 13.212 1.00 90.12 86 LEU A C 1
ATOM 684 O O . LEU A 1 86 ? 7.352 -2.859 12.326 1.00 90.12 86 LEU A O 1
ATOM 688 N N . ASN A 1 87 ? 6.867 -2.498 14.489 1.00 89.94 87 ASN A N 1
ATOM 689 C CA . ASN A 1 87 ? 7.305 -3.769 15.044 1.00 89.94 87 ASN A CA 1
ATOM 690 C C . ASN A 1 87 ? 6.470 -4.100 16.299 1.00 89.94 87 ASN A C 1
ATOM 692 O O . ASN A 1 87 ? 5.845 -3.223 16.897 1.00 89.94 87 ASN A O 1
ATOM 696 N N . LYS A 1 88 ? 6.490 -5.355 16.757 1.00 88.00 88 LYS A N 1
ATOM 697 C CA . LYS A 1 88 ? 5.676 -5.841 17.888 1.00 88.00 88 LYS A CA 1
ATOM 698 C C . LYS A 1 88 ? 5.873 -5.037 19.184 1.00 88.00 88 LYS A C 1
ATOM 700 O O . LYS A 1 88 ? 4.934 -4.878 19.951 1.00 88.00 88 LYS A O 1
ATOM 705 N N . TYR A 1 89 ? 7.073 -4.502 19.410 1.00 90.81 89 TYR A N 1
ATOM 706 C CA . TYR A 1 89 ? 7.434 -3.774 20.635 1.00 90.81 89 TYR A CA 1
ATOM 707 C C . TYR A 1 89 ? 7.149 -2.268 20.592 1.00 90.81 89 TYR A C 1
ATOM 709 O O . TYR A 1 89 ? 7.264 -1.590 21.611 1.00 90.81 89 TYR A O 1
ATOM 717 N N . ASN A 1 90 ? 6.850 -1.704 19.419 1.00 91.88 90 ASN A N 1
ATOM 718 C CA . ASN A 1 90 ? 6.713 -0.255 19.252 1.00 91.88 90 ASN A CA 1
ATOM 719 C C . ASN A 1 90 ? 5.360 0.179 18.677 1.00 91.88 90 ASN A C 1
ATOM 721 O O . ASN A 1 90 ? 5.197 1.359 18.362 1.00 91.88 90 ASN A O 1
ATOM 725 N N . VAL A 1 91 ? 4.385 -0.734 18.630 1.00 91.31 91 VAL A N 1
ATOM 726 C CA . VAL A 1 91 ? 3.001 -0.463 18.211 1.00 91.31 91 VAL A CA 1
ATOM 727 C C . VAL A 1 91 ? 2.430 0.746 18.956 1.00 91.31 91 VAL A C 1
ATOM 729 O O . VAL A 1 91 ? 1.954 1.684 18.322 1.00 91.31 91 VAL A O 1
ATOM 732 N N . ASP A 1 92 ? 2.581 0.807 20.283 1.00 91.81 92 ASP A N 1
ATOM 733 C CA . ASP A 1 92 ? 2.084 1.933 21.085 1.00 91.81 92 ASP A CA 1
ATOM 734 C C . ASP A 1 92 ? 2.752 3.262 20.729 1.00 91.81 92 ASP A C 1
ATOM 736 O O . ASP A 1 92 ? 2.112 4.314 20.732 1.00 91.81 92 ASP A O 1
ATOM 740 N N . LYS A 1 93 ? 4.056 3.244 20.422 1.00 93.25 93 LYS A N 1
ATOM 741 C CA . LYS A 1 93 ? 4.791 4.454 20.024 1.00 93.25 93 LYS A CA 1
ATOM 742 C C . LYS A 1 93 ? 4.283 4.962 18.675 1.00 93.25 93 LYS A C 1
ATOM 744 O O . LYS A 1 93 ? 3.993 6.153 18.565 1.00 93.25 93 LYS A O 1
ATOM 749 N N . VAL A 1 94 ? 4.119 4.063 17.703 1.00 94.06 94 VAL A N 1
ATOM 750 C CA . VAL A 1 94 ? 3.584 4.387 16.374 1.00 94.06 94 VAL A CA 1
ATOM 751 C C . VAL A 1 94 ? 2.158 4.923 16.482 1.00 94.06 94 VAL A C 1
ATOM 753 O O . VAL A 1 94 ? 1.859 5.986 15.944 1.00 94.06 94 VAL A O 1
ATOM 756 N N . LEU A 1 95 ? 1.296 4.268 17.261 1.00 93.44 95 LEU A N 1
ATOM 757 C CA . LEU A 1 95 ? -0.078 4.712 17.484 1.00 93.44 95 LEU A CA 1
ATOM 758 C C . LEU A 1 95 ? -0.124 6.100 18.134 1.00 93.44 95 LEU A C 1
ATOM 760 O O . LEU A 1 95 ? -0.877 6.972 17.699 1.00 93.44 95 LEU A O 1
ATOM 764 N N . ARG A 1 96 ? 0.731 6.364 19.132 1.00 93.69 96 ARG A N 1
ATOM 765 C CA . ARG A 1 96 ? 0.854 7.703 19.727 1.00 93.69 96 ARG A CA 1
ATOM 766 C C . ARG A 1 96 ? 1.246 8.767 18.704 1.00 93.69 96 ARG A C 1
ATOM 768 O O . ARG A 1 96 ? 0.759 9.886 18.829 1.00 93.69 96 ARG A O 1
ATOM 775 N N . GLN A 1 97 ? 2.104 8.446 17.737 1.00 93.81 97 GLN A N 1
ATOM 776 C CA . GLN A 1 97 ? 2.510 9.377 16.681 1.00 93.81 97 GLN A CA 1
ATOM 777 C C . GLN A 1 97 ? 1.398 9.595 15.650 1.00 93.81 97 GLN A C 1
ATOM 779 O O . GLN A 1 97 ? 1.120 10.741 15.312 1.00 93.81 97 GLN A O 1
ATOM 784 N N . LEU A 1 98 ? 0.702 8.537 15.227 1.00 93.12 98 LEU A N 1
ATOM 785 C CA . LEU A 1 98 ? -0.413 8.635 14.278 1.00 93.12 98 LEU A CA 1
ATOM 786 C C . LEU A 1 98 ? -1.573 9.479 14.822 1.00 93.12 98 LEU A C 1
ATOM 788 O O . LEU A 1 98 ? -2.170 10.258 14.086 1.00 93.12 98 LEU A O 1
ATOM 792 N N . ARG A 1 99 ? -1.854 9.410 16.129 1.00 92.88 99 ARG A N 1
ATOM 793 C CA . ARG A 1 99 ? -2.878 10.262 16.766 1.00 92.88 99 ARG A CA 1
ATOM 794 C C . ARG A 1 99 ? -2.554 11.756 16.732 1.00 92.88 99 ARG A C 1
ATOM 796 O O . ARG A 1 99 ? -3.470 12.562 16.803 1.00 92.88 99 ARG A O 1
ATOM 803 N N . LYS A 1 100 ? -1.272 12.125 16.663 1.00 91.88 100 LYS A N 1
ATOM 804 C CA . LYS A 1 100 ? -0.832 13.531 16.637 1.00 91.88 100 LYS A CA 1
ATOM 805 C C . LYS A 1 100 ? -0.934 14.160 15.247 1.00 91.88 100 LYS A C 1
ATOM 807 O O . LYS A 1 100 ? -0.658 15.347 15.110 1.00 91.88 100 LYS A O 1
ATOM 812 N N . LEU A 1 101 ? -1.275 13.379 14.222 1.00 91.44 101 LEU A N 1
ATOM 813 C CA . LEU A 1 101 ? -1.459 13.908 12.877 1.00 91.44 101 LEU A CA 1
ATOM 814 C C . LEU A 1 101 ? -2.700 14.817 12.818 1.00 91.44 101 LEU A C 1
ATOM 816 O O . LEU A 1 101 ? -3.670 14.583 13.541 1.00 91.44 101 LEU A O 1
ATOM 820 N N . PRO A 1 102 ? -2.697 15.849 11.960 1.00 90.56 102 PRO A N 1
ATOM 821 C CA . PRO A 1 102 ? -3.799 16.798 11.852 1.00 90.56 102 PRO A CA 1
ATOM 822 C C . PRO A 1 102 ? -4.965 16.237 11.013 1.00 90.56 102 PRO A C 1
ATOM 824 O O . PRO A 1 102 ? -5.247 16.733 9.925 1.00 90.56 102 PRO A O 1
ATOM 827 N N . TRP A 1 103 ? -5.659 15.215 11.527 1.00 89.75 103 TRP A N 1
ATOM 828 C CA . TRP A 1 103 ? -6.752 14.506 10.837 1.00 89.75 103 TRP A CA 1
ATOM 829 C C . TRP A 1 103 ? -7.901 15.414 10.375 1.00 89.75 103 TRP A C 1
ATOM 831 O O . TRP A 1 103 ? -8.422 15.228 9.282 1.00 89.75 103 TRP A O 1
ATOM 841 N N . ASN A 1 104 ? -8.265 16.418 11.180 1.00 85.75 104 ASN A N 1
ATOM 842 C CA . ASN A 1 104 ? -9.366 17.335 10.863 1.00 85.75 104 ASN A CA 1
ATOM 843 C C . ASN A 1 104 ? -8.931 18.518 9.990 1.00 85.75 104 ASN A C 1
ATOM 845 O O . ASN A 1 104 ? -9.744 19.068 9.256 1.00 85.75 104 ASN A O 1
ATOM 849 N N . ALA A 1 105 ? -7.668 18.942 10.098 1.00 86.00 105 ALA A N 1
ATOM 850 C CA . ALA A 1 105 ? -7.193 20.138 9.404 1.00 86.00 105 ALA A CA 1
ATOM 851 C C . ALA A 1 105 ? -6.740 19.841 7.971 1.00 86.00 105 ALA A C 1
ATOM 853 O O . ALA A 1 105 ? -6.769 20.737 7.133 1.00 86.00 105 ALA A O 1
ATOM 854 N N . ASN A 1 106 ? -6.321 18.604 7.678 1.00 87.81 106 ASN A N 1
ATOM 855 C CA . ASN A 1 106 ? -5.897 18.226 6.339 1.00 87.81 106 ASN A CA 1
ATOM 856 C C . ASN A 1 106 ? -6.486 16.864 5.916 1.00 87.81 106 ASN A C 1
ATOM 858 O O . ASN A 1 106 ? -6.037 15.829 6.417 1.00 87.81 106 ASN A O 1
ATOM 862 N N . PRO A 1 107 ? -7.419 16.831 4.943 1.00 86.88 107 PRO A N 1
ATOM 863 C CA . PRO A 1 107 ? -8.007 15.581 4.457 1.00 86.88 107 PRO A CA 1
ATOM 864 C C . PRO A 1 107 ? -6.988 14.669 3.755 1.00 86.88 107 PRO A C 1
ATOM 866 O O . PRO A 1 107 ? -7.211 13.464 3.646 1.00 86.88 107 PRO A O 1
ATOM 869 N N . GLN A 1 108 ? -5.841 15.201 3.318 1.00 90.56 108 GLN A N 1
ATOM 870 C CA . GLN A 1 108 ? -4.776 14.404 2.703 1.00 90.56 108 GLN A CA 1
ATOM 871 C C . GLN A 1 108 ? -4.155 13.396 3.679 1.00 90.56 108 GLN A C 1
ATOM 873 O O . GLN A 1 108 ? -3.678 12.348 3.251 1.00 90.56 108 GLN A O 1
ATOM 878 N N . VAL A 1 109 ? -4.215 13.653 4.993 1.00 91.31 109 VAL A N 1
ATOM 879 C CA . VAL A 1 109 ? -3.694 12.731 6.017 1.00 91.31 109 VAL A CA 1
ATOM 880 C C . VAL A 1 109 ? -4.386 11.374 5.939 1.00 91.31 109 VAL A C 1
ATOM 882 O O . VAL A 1 109 ? -3.722 10.341 6.027 1.00 91.31 109 VAL A O 1
ATOM 885 N N . GLU A 1 110 ? -5.703 11.368 5.723 1.00 91.69 110 GLU A N 1
ATOM 886 C CA . GLU A 1 110 ? -6.464 10.136 5.529 1.00 91.69 110 GLU A CA 1
ATOM 887 C C . GLU A 1 110 ? -6.002 9.390 4.275 1.00 91.69 110 GLU A C 1
ATOM 889 O O . GLU A 1 110 ? -5.813 8.176 4.319 1.00 91.69 110 GLU A O 1
ATOM 894 N N . VAL A 1 111 ? -5.780 10.110 3.172 1.00 92.19 111 VAL A N 1
ATOM 895 C CA . VAL A 1 111 ? -5.317 9.525 1.907 1.00 92.19 111 VAL A CA 1
ATOM 896 C C . VAL A 1 111 ? -3.954 8.861 2.092 1.00 92.19 111 VAL A C 1
ATOM 898 O O . VAL A 1 111 ? -3.793 7.691 1.748 1.00 92.19 111 VAL A O 1
ATOM 901 N N . TRP A 1 112 ? -3.001 9.561 2.711 1.00 92.88 112 TRP A N 1
ATOM 902 C CA . TRP A 1 112 ? -1.662 9.026 2.969 1.00 92.88 112 TRP A CA 1
ATOM 903 C C . TRP A 1 112 ? -1.694 7.833 3.914 1.00 92.88 112 TRP A C 1
ATOM 905 O O . TRP A 1 112 ? -0.980 6.856 3.695 1.00 92.88 112 TRP A O 1
ATOM 915 N N . PHE A 1 113 ? -2.518 7.892 4.963 1.00 93.69 113 PHE A N 1
ATOM 916 C CA . PHE A 1 113 ? -2.685 6.774 5.883 1.00 93.69 113 PHE A CA 1
ATOM 917 C C . PHE A 1 113 ? -3.264 5.554 5.172 1.00 93.69 113 PHE A C 1
ATOM 919 O O . PHE A 1 113 ? -2.709 4.464 5.298 1.00 93.69 113 PHE A O 1
ATOM 926 N N . ARG A 1 114 ? -4.322 5.739 4.378 1.00 93.56 114 ARG A N 1
ATOM 927 C CA . ARG A 1 114 ? -4.960 4.677 3.599 1.00 93.56 114 ARG A CA 1
ATOM 928 C C . ARG A 1 114 ? -3.982 4.015 2.635 1.00 93.56 114 ARG A C 1
ATOM 930 O O . ARG A 1 114 ? -3.854 2.792 2.636 1.00 93.56 114 ARG A O 1
ATOM 937 N N . GLU A 1 115 ? -3.262 4.809 1.847 1.00 92.00 115 GLU A N 1
ATOM 938 C CA . GLU A 1 115 ? -2.256 4.307 0.907 1.00 92.00 115 GLU A CA 1
ATOM 939 C C . GLU A 1 115 ? -1.121 3.576 1.628 1.00 92.00 115 GLU A C 1
ATOM 941 O O . GLU A 1 115 ? -0.731 2.476 1.226 1.00 92.00 115 GLU A O 1
ATOM 946 N N . ALA A 1 116 ? -0.605 4.144 2.720 1.00 91.38 116 ALA A N 1
ATOM 947 C CA . ALA A 1 116 ? 0.470 3.543 3.496 1.00 91.38 116 ALA A CA 1
ATOM 948 C C . ALA A 1 116 ? 0.034 2.232 4.167 1.00 91.38 116 ALA A C 1
ATOM 950 O O . ALA A 1 116 ? 0.810 1.277 4.172 1.00 91.38 116 ALA A O 1
ATOM 951 N N . LEU A 1 117 ? -1.193 2.161 4.691 1.00 92.19 117 LEU A N 1
ATOM 952 C CA . LEU A 1 117 ? -1.752 0.979 5.343 1.00 92.19 117 LEU A CA 1
ATOM 953 C C . LEU A 1 117 ? -1.914 -0.177 4.353 1.00 92.19 117 LEU A C 1
ATOM 955 O O . LEU A 1 117 ? -1.389 -1.266 4.591 1.00 92.19 117 LEU A O 1
ATOM 959 N N . ILE A 1 118 ? -2.588 0.078 3.226 1.00 90.56 118 ILE A N 1
ATOM 960 C CA . ILE A 1 118 ? -2.840 -0.936 2.195 1.00 90.56 118 ILE A CA 1
ATOM 961 C C . ILE A 1 118 ? -1.513 -1.408 1.593 1.00 90.56 118 ILE A C 1
ATOM 963 O O . ILE A 1 118 ? -1.250 -2.607 1.553 1.00 90.56 118 ILE A O 1
ATOM 967 N N . SER A 1 119 ? -0.623 -0.486 1.216 1.00 88.44 119 SER A N 1
ATOM 968 C CA . SER A 1 119 ? 0.690 -0.853 0.664 1.00 88.44 119 SER A CA 1
ATOM 969 C C . SER A 1 119 ? 1.580 -1.595 1.666 1.00 88.44 119 SER A C 1
ATOM 971 O O . SER A 1 119 ? 2.337 -2.480 1.273 1.00 88.44 119 SER A O 1
ATOM 973 N N . CYS A 1 120 ? 1.493 -1.285 2.966 1.00 82.88 120 CYS A N 1
ATOM 974 C CA . CYS A 1 120 ? 2.247 -2.013 3.987 1.00 82.88 120 CYS A CA 1
ATOM 975 C C . CYS A 1 120 ? 1.795 -3.472 4.052 1.00 82.88 120 CYS A C 1
ATOM 977 O O . CYS A 1 120 ? 2.633 -4.378 4.078 1.00 82.88 120 CYS A O 1
ATOM 979 N N . ALA A 1 121 ? 0.476 -3.683 4.029 1.00 77.19 121 ALA A N 1
ATOM 980 C CA . ALA A 1 121 ? -0.106 -5.011 4.027 1.00 77.19 121 ALA A CA 1
ATOM 981 C C . ALA A 1 121 ? 0.284 -5.785 2.764 1.00 77.19 121 ALA A C 1
ATOM 983 O O . ALA A 1 121 ? 0.720 -6.922 2.885 1.00 77.19 121 ALA A O 1
ATOM 984 N N . GLU A 1 122 ? 0.219 -5.169 1.579 1.00 78.62 122 GLU A N 1
ATOM 985 C CA . GLU A 1 122 ? 0.564 -5.820 0.306 1.00 78.62 122 GLU A CA 1
ATOM 986 C C . GLU A 1 122 ? 2.031 -6.297 0.243 1.00 78.62 122 GLU A C 1
ATOM 988 O O . GLU A 1 122 ? 2.310 -7.318 -0.386 1.00 78.62 122 GLU A O 1
ATOM 993 N N . VAL A 1 123 ? 2.966 -5.598 0.902 1.00 74.94 123 VAL A N 1
ATOM 994 C CA . VAL A 1 123 ? 4.413 -5.877 0.798 1.00 74.94 123 VAL A CA 1
ATOM 995 C C . VAL A 1 123 ? 4.940 -6.775 1.923 1.00 74.94 123 VAL A C 1
ATOM 997 O O . VAL A 1 123 ? 5.810 -7.612 1.683 1.00 74.94 123 VAL A O 1
ATOM 1000 N N . LYS A 1 124 ? 4.468 -6.612 3.167 1.00 80.12 124 LYS A N 1
ATOM 1001 C CA . LYS A 1 124 ? 5.066 -7.266 4.346 1.00 80.12 124 LYS A CA 1
ATOM 1002 C C . LYS A 1 124 ? 4.091 -8.205 5.046 1.00 80.12 124 LYS A C 1
ATOM 1004 O O . LYS A 1 124 ? 3.408 -7.802 5.984 1.00 80.12 124 LYS A O 1
ATOM 1009 N N . PHE A 1 125 ? 4.135 -9.489 4.692 1.00 83.88 125 PHE A N 1
ATOM 1010 C CA . PHE A 1 125 ? 3.244 -10.514 5.252 1.00 83.88 125 PHE A CA 1
ATOM 1011 C C . PHE A 1 125 ? 3.222 -10.553 6.795 1.00 83.88 125 PHE A C 1
ATOM 1013 O O . PHE A 1 125 ? 2.157 -10.598 7.403 1.00 83.88 125 PHE A O 1
ATOM 1020 N N . HIS A 1 126 ? 4.381 -10.454 7.457 1.00 85.75 126 HIS A N 1
ATOM 1021 C CA . HIS A 1 126 ? 4.454 -10.459 8.928 1.00 85.75 126 HIS A CA 1
ATOM 1022 C C . HIS A 1 126 ? 3.921 -9.177 9.585 1.00 85.75 126 HIS A C 1
ATOM 1024 O O . HIS A 1 126 ? 3.532 -9.200 10.752 1.00 85.75 126 HIS A O 1
ATOM 1030 N N . ALA A 1 127 ? 3.912 -8.053 8.863 1.00 86.31 127 ALA A N 1
ATOM 1031 C CA . ALA A 1 127 ? 3.445 -6.775 9.391 1.00 86.31 127 ALA A CA 1
ATOM 1032 C C . ALA A 1 127 ? 1.916 -6.638 9.328 1.00 86.31 127 ALA A C 1
ATOM 1034 O O . ALA A 1 127 ? 1.370 -5.782 10.016 1.00 86.31 127 ALA A O 1
ATOM 1035 N N . VAL A 1 128 ? 1.219 -7.488 8.563 1.00 91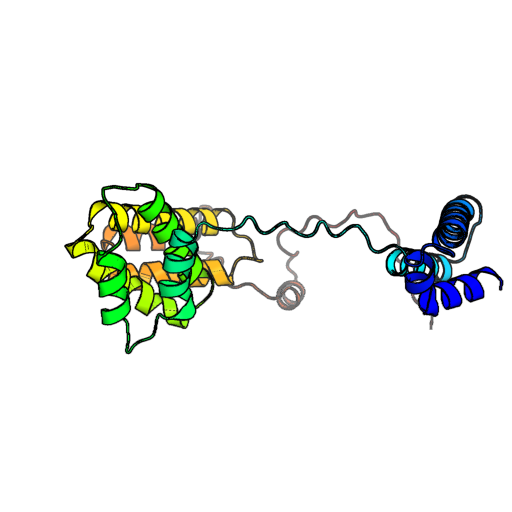.75 128 VAL A N 1
ATOM 1036 C CA . VAL A 1 128 ? -0.237 -7.410 8.350 1.00 91.75 128 VAL A CA 1
ATOM 1037 C C . VAL A 1 128 ? -1.014 -7.382 9.673 1.00 91.75 128 VAL A C 1
ATOM 1039 O O . VAL A 1 128 ? -1.852 -6.504 9.875 1.00 91.75 128 VAL A O 1
ATOM 1042 N N . ALA A 1 129 ? -0.681 -8.270 10.615 1.00 92.00 129 ALA A N 1
ATOM 1043 C CA . ALA A 1 129 ? -1.318 -8.304 11.936 1.00 92.00 129 ALA A CA 1
ATOM 1044 C C . ALA A 1 129 ? -1.038 -7.031 12.757 1.00 92.00 129 ALA A C 1
ATOM 1046 O O . ALA A 1 129 ? -1.925 -6.490 13.415 1.00 92.00 129 ALA A O 1
ATOM 1047 N N . LEU A 1 130 ? 0.191 -6.506 12.686 1.00 92.56 130 LEU A N 1
ATOM 1048 C CA . LEU A 1 130 ? 0.571 -5.276 13.390 1.00 92.56 130 LEU A CA 1
ATOM 1049 C C . LEU A 1 130 ? -0.177 -4.064 12.834 1.00 92.56 130 LEU A C 1
ATOM 1051 O O . LEU A 1 130 ? -0.618 -3.208 13.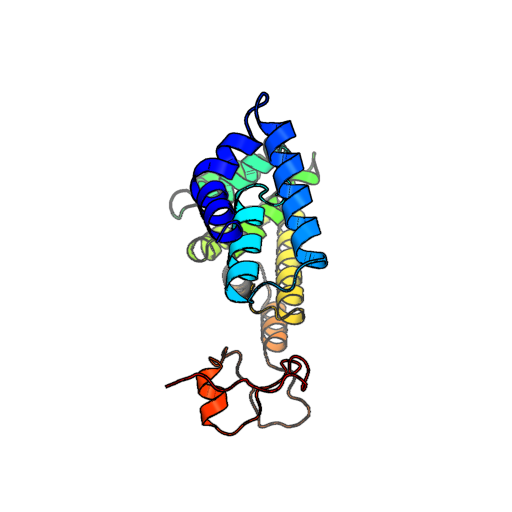593 1.00 92.56 130 LEU A O 1
ATOM 1055 N N . VAL A 1 131 ? -0.339 -3.999 11.516 1.00 92.88 131 VAL A N 1
ATOM 1056 C CA . VAL A 1 131 ? -1.068 -2.928 10.838 1.00 92.88 131 VAL A CA 1
ATOM 1057 C C . VAL A 1 131 ? -2.549 -2.941 11.229 1.00 92.88 131 VAL A C 1
ATOM 1059 O O . VAL A 1 131 ? -3.099 -1.888 11.554 1.00 92.88 131 VAL A O 1
ATOM 1062 N N . ALA A 1 132 ? -3.179 -4.118 11.286 1.00 93.69 132 ALA A N 1
ATOM 1063 C CA . ALA A 1 132 ? -4.556 -4.259 11.765 1.00 93.69 132 ALA A CA 1
ATOM 1064 C C . ALA A 1 132 ? -4.702 -3.868 13.251 1.00 93.69 132 ALA A C 1
ATOM 1066 O O . ALA A 1 132 ? -5.652 -3.176 13.628 1.00 93.69 132 ALA A O 1
ATOM 1067 N N . SER A 1 133 ? -3.716 -4.214 14.085 1.00 93.75 133 SER A N 1
ATOM 1068 C CA . SER A 1 133 ? -3.646 -3.768 15.483 1.00 93.75 133 SER A CA 1
ATOM 1069 C C . SER A 1 133 ? -3.576 -2.239 15.596 1.00 93.75 133 SER A C 1
ATOM 1071 O O . SER A 1 133 ? -4.337 -1.630 16.348 1.00 93.75 133 SER A O 1
ATOM 1073 N N . VAL A 1 134 ? -2.732 -1.587 14.788 1.00 93.25 134 VAL A N 1
ATOM 1074 C CA . VAL A 1 134 ? -2.643 -0.118 14.745 1.00 93.25 134 VAL A CA 1
ATOM 1075 C C . VAL A 1 134 ? -3.969 0.506 14.314 1.00 93.25 134 VAL A C 1
ATOM 1077 O O . VAL A 1 134 ? -4.412 1.464 14.947 1.00 93.25 134 VAL A O 1
ATOM 1080 N N . ALA A 1 135 ? -4.615 -0.037 13.277 1.00 93.44 135 ALA A N 1
ATOM 1081 C CA . ALA A 1 135 ? -5.915 0.442 12.817 1.00 93.44 135 ALA A CA 1
ATOM 1082 C C . ALA A 1 135 ? -6.964 0.361 13.936 1.00 93.44 135 ALA A C 1
ATOM 1084 O O . ALA A 1 135 ? -7.623 1.357 14.227 1.00 93.44 135 ALA A O 1
ATOM 1085 N N . SER A 1 136 ? -7.057 -0.774 14.634 1.00 94.12 136 SER A N 1
ATOM 1086 C CA . SER A 1 136 ? -8.053 -0.963 15.700 1.00 94.12 136 SER A CA 1
ATOM 1087 C C . SER A 1 136 ? -7.831 -0.048 16.899 1.00 94.12 136 SER A C 1
ATOM 1089 O O . SER A 1 136 ? -8.779 0.526 17.437 1.00 94.12 136 SER A O 1
ATOM 1091 N N . GLY A 1 137 ? -6.575 0.182 17.277 1.00 93.06 137 GLY A N 1
ATOM 1092 C CA . GLY A 1 137 ? -6.253 1.144 18.321 1.00 93.06 137 GLY A CA 1
ATOM 1093 C C . GLY A 1 137 ? -6.508 2.603 17.909 1.00 93.06 137 GLY A C 1
ATOM 1094 O O . GLY A 1 137 ? -6.754 3.445 18.776 1.00 93.06 137 GLY A O 1
ATOM 1095 N N . LEU A 1 138 ? -6.475 2.915 16.608 1.00 93.81 138 LEU A N 1
ATOM 1096 C CA . LEU A 1 138 ? -6.715 4.260 16.083 1.00 93.81 138 LEU A CA 1
ATOM 1097 C C . LEU A 1 138 ? -8.209 4.588 15.928 1.00 93.81 138 LEU A C 1
ATOM 1099 O O . LEU A 1 138 ? -8.571 5.751 16.118 1.00 93.81 138 LEU A O 1
ATOM 1103 N N . VAL A 1 139 ? -9.075 3.593 15.678 1.00 94.12 139 VAL A N 1
ATOM 1104 C CA . VAL A 1 139 ? -10.539 3.781 15.540 1.00 94.12 139 VAL A CA 1
ATOM 1105 C C . VAL A 1 139 ? -11.135 4.567 16.702 1.00 94.12 139 VAL A C 1
ATOM 1107 O O . VAL A 1 139 ? -11.959 5.446 16.487 1.00 94.12 139 VAL A O 1
ATOM 1110 N N . ARG A 1 140 ? -10.667 4.326 17.933 1.00 91.19 140 ARG A N 1
ATOM 1111 C CA . ARG A 1 140 ? -11.169 5.010 19.140 1.00 91.19 140 ARG A CA 1
ATOM 1112 C C . ARG A 1 140 ? -10.990 6.531 19.122 1.00 91.19 140 ARG A C 1
ATOM 1114 O O . ARG A 1 140 ? -11.642 7.221 19.896 1.00 91.19 140 ARG A O 1
ATOM 1121 N N . PHE A 1 141 ? -10.058 7.035 18.317 1.00 91.94 141 PHE A N 1
ATOM 1122 C CA . PHE A 1 141 ? -9.744 8.461 18.211 1.00 91.94 141 PHE A CA 1
ATOM 1123 C C . PHE A 1 141 ? -10.188 9.046 16.872 1.00 91.94 141 PHE A C 1
ATOM 1125 O O . PHE A 1 141 ? -10.525 10.223 16.813 1.00 91.94 141 PHE A O 1
ATOM 1132 N N . GLN A 1 142 ? -10.126 8.249 15.804 1.00 90.88 142 GLN A N 1
ATOM 1133 C CA . GLN A 1 142 ? -10.383 8.663 14.427 1.00 90.88 142 GLN A CA 1
ATOM 1134 C C . GLN A 1 142 ? -11.214 7.594 13.714 1.00 90.88 142 GLN A C 1
ATOM 1136 O O . GLN A 1 142 ? -10.729 6.899 12.825 1.00 90.88 142 GLN A O 1
ATOM 1141 N N . GLU A 1 143 ? -12.469 7.441 14.127 1.00 91.06 143 GLU A N 1
ATOM 1142 C CA . GLU A 1 143 ? -13.355 6.387 13.625 1.00 91.06 143 GLU A CA 1
ATOM 1143 C C . GLU A 1 143 ? -13.585 6.504 12.111 1.00 91.06 143 GLU A C 1
ATOM 1145 O O . GLU A 1 143 ? -13.236 5.597 11.358 1.00 91.06 143 GLU A O 1
ATOM 1150 N N . GLY A 1 144 ? -14.083 7.653 11.643 1.00 91.00 144 GLY A N 1
ATOM 1151 C CA . GLY A 1 144 ? -14.432 7.863 10.234 1.00 91.00 144 GLY A CA 1
ATOM 1152 C C . GLY A 1 144 ? -13.291 7.576 9.241 1.00 91.00 144 GLY A C 1
ATOM 1153 O O . GLY A 1 144 ? -13.486 6.765 8.333 1.00 91.00 144 GLY A O 1
ATOM 1154 N N . PRO A 1 145 ? -12.101 8.195 9.391 1.00 91.25 145 PRO A N 1
ATOM 1155 C CA . PRO A 1 145 ? -10.966 7.952 8.495 1.00 91.25 145 PRO A CA 1
ATOM 1156 C C . PRO A 1 145 ? -10.488 6.494 8.486 1.00 91.25 145 PRO A C 1
ATOM 1158 O O . PRO A 1 145 ? -10.093 5.967 7.442 1.00 91.25 145 PRO A O 1
ATOM 1161 N N . VAL A 1 146 ? -10.522 5.821 9.641 1.00 92.62 146 VAL A N 1
ATOM 1162 C CA . VAL A 1 146 ? -10.080 4.427 9.741 1.00 92.62 146 VAL A CA 1
ATOM 1163 C C . VAL A 1 146 ? -11.096 3.485 9.100 1.00 92.62 146 VAL A C 1
ATOM 1165 O O . VAL A 1 146 ? -10.687 2.617 8.332 1.00 92.62 146 VAL A O 1
ATOM 1168 N N . LEU A 1 147 ? -12.399 3.685 9.322 1.00 92.69 147 LEU A N 1
ATOM 1169 C CA . LEU A 1 147 ? -13.442 2.882 8.673 1.00 92.69 147 LEU A CA 1
ATOM 1170 C C . LEU A 1 147 ? -13.392 3.018 7.145 1.00 92.69 147 LEU A C 1
ATOM 1172 O O . LEU A 1 147 ? -13.340 2.010 6.448 1.00 92.69 147 LEU A O 1
ATOM 1176 N N . ARG A 1 148 ? -13.243 4.240 6.613 1.00 94.06 148 ARG A N 1
ATOM 1177 C CA . ARG A 1 148 ? -13.055 4.452 5.163 1.00 94.06 148 ARG A CA 1
ATOM 1178 C C . ARG A 1 148 ? -11.793 3.783 4.614 1.00 94.06 148 ARG A C 1
ATOM 1180 O O . ARG A 1 148 ? -11.758 3.362 3.459 1.00 94.06 148 ARG A O 1
ATOM 1187 N N . THR A 1 149 ? -10.744 3.676 5.427 1.00 93.44 149 THR A N 1
ATOM 1188 C CA . THR A 1 149 ? -9.525 2.943 5.059 1.00 93.44 149 THR A CA 1
ATOM 1189 C C . THR A 1 149 ? -9.772 1.433 5.000 1.00 93.44 149 THR A C 1
ATOM 1191 O O . THR A 1 149 ? -9.275 0.774 4.087 1.00 93.44 149 THR A O 1
ATOM 1194 N N . VAL A 1 150 ? -10.556 0.889 5.936 1.00 93.81 150 VAL A N 1
ATOM 1195 C CA . VAL A 1 150 ? -10.984 -0.519 5.930 1.00 93.81 150 VAL A CA 1
ATOM 1196 C C . VAL A 1 150 ? -11.845 -0.812 4.702 1.00 93.81 150 VAL A C 1
ATOM 1198 O O . VAL A 1 150 ? -11.547 -1.763 3.980 1.00 93.81 150 VAL A O 1
ATOM 1201 N N . ASP A 1 151 ? -12.825 0.039 4.397 1.00 93.56 151 ASP A N 1
ATOM 1202 C CA . ASP A 1 151 ? -13.667 -0.093 3.202 1.00 93.56 151 ASP A CA 1
ATOM 1203 C C . ASP A 1 151 ? -12.832 -0.081 1.917 1.00 93.56 151 ASP A C 1
ATOM 1205 O O . ASP A 1 151 ? -13.011 -0.922 1.036 1.00 93.56 151 ASP A O 1
ATOM 1209 N N . ALA A 1 152 ? -11.848 0.818 1.830 1.00 94.31 152 ALA A N 1
ATOM 1210 C CA . ALA A 1 152 ? -10.933 0.861 0.697 1.00 94.31 152 ALA A CA 1
ATOM 1211 C C . ALA A 1 152 ? -10.062 -0.401 0.583 1.00 94.31 152 ALA A C 1
ATOM 1213 O O . ALA A 1 152 ? -9.775 -0.843 -0.529 1.00 94.31 152 ALA A O 1
ATOM 1214 N N . ALA A 1 153 ? -9.646 -1.003 1.701 1.00 93.50 153 ALA A N 1
ATOM 1215 C CA . ALA A 1 153 ? -8.896 -2.258 1.694 1.00 93.50 153 ALA A CA 1
ATOM 1216 C C . ALA A 1 153 ? -9.768 -3.446 1.241 1.00 93.50 153 ALA A C 1
ATOM 1218 O O . ALA A 1 153 ? -9.301 -4.296 0.479 1.00 93.50 153 ALA A O 1
ATOM 1219 N N . VAL A 1 154 ? -11.039 -3.480 1.659 1.00 92.31 154 VAL A N 1
ATOM 1220 C CA . VAL A 1 154 ? -12.041 -4.455 1.197 1.00 92.31 154 VAL A CA 1
ATOM 1221 C C . VAL A 1 154 ? -12.269 -4.315 -0.309 1.00 92.31 154 VAL A C 1
ATOM 1223 O O . VAL A 1 154 ? -12.227 -5.309 -1.035 1.00 92.31 154 VAL A O 1
ATOM 1226 N N . GLU A 1 155 ? -12.459 -3.090 -0.796 1.00 92.38 155 GLU A N 1
ATOM 1227 C CA . GLU A 1 155 ? -12.659 -2.821 -2.221 1.00 92.38 155 GLU A CA 1
ATOM 1228 C C . GLU A 1 155 ? -11.416 -3.177 -3.044 1.00 92.38 155 GLU A C 1
ATOM 1230 O O . GLU A 1 155 ? -11.503 -3.832 -4.083 1.00 92.38 155 GLU A O 1
ATOM 1235 N N . ARG A 1 156 ? -10.224 -2.849 -2.535 1.00 91.94 156 ARG A N 1
ATOM 1236 C CA . ARG A 1 156 ? -8.951 -3.226 -3.157 1.00 91.94 156 ARG A CA 1
ATOM 1237 C C . ARG A 1 156 ? -8.825 -4.740 -3.320 1.00 91.94 156 ARG A C 1
ATOM 1239 O O . ARG A 1 156 ? -8.354 -5.191 -4.367 1.00 91.94 156 ARG A O 1
ATOM 1246 N N . LEU A 1 157 ? -9.250 -5.514 -2.318 1.00 90.81 157 LEU A N 1
ATOM 1247 C CA . LEU A 1 157 ? -9.279 -6.972 -2.399 1.00 90.81 157 LEU A CA 1
ATOM 1248 C C . LEU A 1 157 ? -10.273 -7.459 -3.460 1.00 90.81 157 LEU A C 1
ATOM 1250 O O . LEU A 1 157 ? -9.900 -8.311 -4.263 1.00 90.81 157 LEU A O 1
ATOM 1254 N N . ARG A 1 158 ? -11.496 -6.916 -3.502 1.00 89.44 158 ARG A N 1
ATOM 1255 C CA . ARG A 1 158 ? -12.498 -7.283 -4.522 1.00 89.44 158 ARG A CA 1
ATOM 1256 C C . ARG A 1 158 ? -11.957 -7.074 -5.932 1.00 89.44 158 ARG A C 1
ATOM 1258 O O . ARG A 1 158 ? -11.905 -8.020 -6.709 1.00 89.44 158 ARG A O 1
ATOM 1265 N N . VAL A 1 159 ? -11.398 -5.894 -6.203 1.00 89.62 159 VAL A N 1
ATOM 1266 C CA . VAL A 1 159 ? -10.753 -5.588 -7.490 1.00 89.62 159 VAL A CA 1
ATOM 1267 C C . VAL A 1 159 ? -9.591 -6.546 -7.789 1.00 89.62 159 VAL A C 1
ATOM 1269 O O . VAL A 1 159 ? -9.386 -6.936 -8.939 1.00 89.62 159 VAL A O 1
ATOM 1272 N N . ALA A 1 160 ? -8.804 -6.938 -6.782 1.00 87.81 160 ALA A N 1
ATOM 1273 C CA . ALA A 1 160 ? -7.700 -7.882 -6.961 1.00 87.81 160 ALA A CA 1
ATOM 1274 C C . ALA A 1 160 ? -8.171 -9.317 -7.265 1.00 87.81 160 ALA A C 1
ATOM 1276 O O . ALA A 1 160 ? -7.471 -10.041 -7.980 1.00 87.81 160 ALA A O 1
ATOM 1277 N N . ILE A 1 161 ? -9.325 -9.725 -6.726 1.00 86.00 161 ILE A N 1
ATOM 1278 C CA . ILE A 1 161 ? -9.987 -10.999 -7.035 1.00 86.00 161 ILE A CA 1
ATOM 1279 C C . ILE A 1 161 ? -10.546 -10.952 -8.460 1.00 86.00 161 ILE A C 1
ATOM 1281 O O . ILE A 1 161 ? -10.228 -11.837 -9.247 1.00 86.00 161 ILE A O 1
ATOM 1285 N N . ASP A 1 162 ? -11.274 -9.891 -8.819 1.00 84.31 162 ASP A N 1
ATOM 1286 C CA . ASP A 1 162 ? -11.909 -9.745 -10.135 1.00 84.31 162 ASP A CA 1
ATOM 1287 C C . ASP A 1 162 ? -10.890 -9.692 -11.280 1.00 84.31 162 ASP A C 1
ATOM 1289 O O . ASP A 1 162 ? -11.083 -10.310 -12.325 1.00 84.31 162 ASP A O 1
ATOM 1293 N N . ARG A 1 163 ? -9.767 -8.986 -11.087 1.00 83.69 163 ARG A N 1
ATOM 1294 C CA . ARG A 1 163 ? -8.682 -8.942 -12.084 1.00 83.69 163 ARG A CA 1
ATOM 1295 C C . ARG A 1 163 ? -7.973 -10.283 -12.251 1.00 83.69 163 ARG A C 1
ATOM 1297 O O . ARG A 1 163 ? -7.426 -10.537 -13.317 1.00 83.69 163 ARG A O 1
ATOM 1304 N N . ASN A 1 164 ? -7.909 -11.082 -11.184 1.00 82.00 164 ASN A N 1
ATOM 1305 C CA . ASN A 1 164 ? -7.249 -12.388 -11.119 1.00 82.00 164 ASN A CA 1
ATOM 1306 C C . ASN A 1 164 ? -5.858 -12.468 -11.799 1.00 82.00 164 ASN A C 1
ATOM 1308 O O . ASN A 1 164 ? -5.491 -13.478 -12.397 1.00 82.00 164 ASN A O 1
ATOM 1312 N N . ASP A 1 165 ? -5.054 -11.404 -11.697 1.00 79.94 165 ASP A N 1
ATOM 1313 C CA . ASP A 1 165 ? -3.705 -11.362 -12.276 1.00 79.94 165 ASP A CA 1
ATOM 1314 C C . ASP A 1 165 ? -2.755 -12.274 -11.478 1.00 79.94 165 ASP A C 1
ATOM 1316 O O . ASP A 1 165 ? -2.672 -12.184 -10.242 1.00 79.94 165 ASP A O 1
ATOM 1320 N N . SER A 1 166 ? -2.032 -13.150 -12.181 1.00 79.19 166 SER A N 1
ATOM 1321 C CA . SER A 1 166 ? -1.069 -14.088 -11.596 1.00 79.19 166 SER A CA 1
ATOM 1322 C C . SER A 1 166 ? 0.170 -13.383 -11.040 1.00 79.19 166 SER A C 1
ATOM 1324 O O . SER A 1 166 ? 0.754 -13.837 -10.055 1.00 79.19 166 SER A O 1
ATOM 1326 N N . ARG A 1 167 ? 0.538 -12.221 -11.595 1.00 82.31 167 ARG A N 1
ATOM 1327 C CA . ARG A 1 167 ? 1.667 -11.409 -11.108 1.00 82.31 167 ARG A CA 1
ATOM 1328 C C . ARG A 1 167 ? 1.399 -10.805 -9.729 1.00 82.31 167 ARG A C 1
ATOM 1330 O O . ARG A 1 167 ? 2.335 -10.505 -8.996 1.00 82.31 167 ARG A O 1
ATOM 1337 N N . GLN A 1 168 ? 0.127 -10.654 -9.356 1.00 81.50 168 GLN A N 1
ATOM 1338 C CA . GLN A 1 168 ? -0.309 -10.029 -8.101 1.00 81.50 168 GLN A CA 1
ATOM 1339 C C . GLN A 1 168 ? -0.772 -11.051 -7.050 1.00 81.50 168 GLN A C 1
ATOM 1341 O O . GLN A 1 168 ? -1.350 -10.664 -6.035 1.00 81.50 168 GLN A O 1
ATOM 1346 N N . CYS A 1 169 ? -0.496 -12.348 -7.242 1.00 85.94 169 CYS A N 1
ATOM 1347 C CA . CYS A 1 169 ? -0.896 -13.408 -6.307 1.00 85.94 169 CYS A CA 1
ATOM 1348 C C . CYS A 1 169 ? -0.422 -13.159 -4.866 1.00 85.94 169 CYS A C 1
ATOM 1350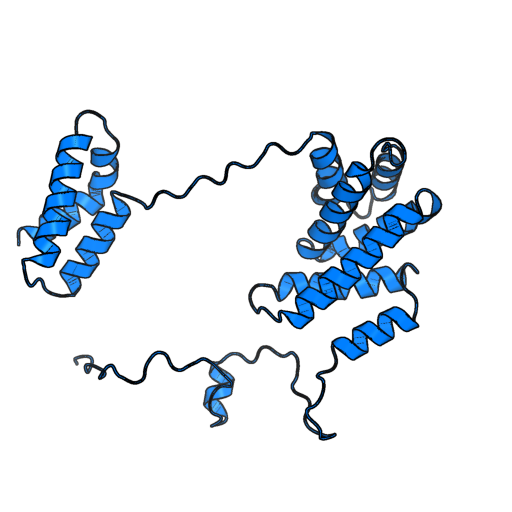 O O . CYS A 1 169 ? -1.186 -13.375 -3.928 1.00 85.94 169 CYS A O 1
ATOM 1352 N N . GLN A 1 170 ? 0.813 -12.678 -4.681 1.00 86.56 170 GLN A N 1
ATOM 1353 C CA . GLN A 1 170 ? 1.366 -12.398 -3.349 1.00 86.56 170 GLN A CA 1
ATOM 1354 C C . GLN A 1 170 ? 0.623 -11.250 -2.657 1.00 86.56 170 GLN A C 1
ATOM 1356 O O . GLN A 1 170 ? 0.161 -11.405 -1.530 1.00 86.56 170 GLN A O 1
ATOM 1361 N N . SER A 1 171 ? 0.435 -10.133 -3.364 1.00 87.75 171 SER A N 1
ATOM 1362 C CA . SER A 1 171 ? -0.320 -8.977 -2.866 1.00 87.75 171 SER A CA 1
ATOM 1363 C C . SER A 1 171 ? -1.768 -9.360 -2.524 1.00 87.75 171 SER A C 1
ATOM 1365 O O . SER A 1 171 ? -2.251 -9.049 -1.435 1.00 87.75 171 SER A O 1
ATOM 1367 N N . ARG A 1 172 ? -2.433 -10.150 -3.380 1.00 88.94 172 ARG A N 1
ATOM 1368 C CA . ARG A 1 172 ? -3.782 -10.674 -3.117 1.00 88.94 172 ARG A CA 1
ATOM 1369 C C . ARG A 1 172 ? -3.828 -11.546 -1.860 1.00 88.94 172 ARG A C 1
ATOM 1371 O O . ARG A 1 172 ? -4.723 -11.366 -1.041 1.00 88.94 172 ARG A O 1
ATOM 1378 N N . MET A 1 173 ? -2.855 -12.438 -1.664 1.00 89.56 173 MET A N 1
ATOM 1379 C CA . MET A 1 173 ? -2.763 -13.262 -0.451 1.00 89.56 173 MET A CA 1
ATOM 1380 C C . MET A 1 173 ? -2.590 -12.404 0.811 1.00 89.56 173 MET A C 1
ATOM 1382 O O . MET A 1 173 ? -3.245 -12.644 1.825 1.00 89.56 173 MET A O 1
ATOM 1386 N N . CYS A 1 174 ? -1.755 -11.367 0.739 1.00 91.81 174 CYS A N 1
ATOM 1387 C CA . CYS A 1 174 ? -1.580 -10.410 1.825 1.00 91.81 174 CYS A CA 1
ATOM 1388 C C . CYS A 1 174 ? -2.870 -9.643 2.155 1.00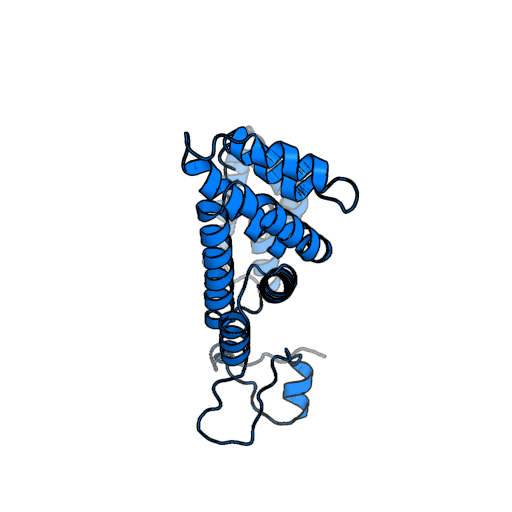 91.81 174 CYS A C 1
ATOM 1390 O O . CYS A 1 174 ? -3.205 -9.494 3.329 1.00 91.81 174 CYS A O 1
ATOM 1392 N N . LEU A 1 175 ? -3.623 -9.196 1.144 1.00 92.00 175 LEU A N 1
ATOM 1393 C CA . LEU A 1 175 ? -4.913 -8.522 1.334 1.00 92.00 175 LEU A CA 1
ATOM 1394 C C . LEU A 1 175 ? -5.963 -9.456 1.953 1.00 92.00 175 LEU A C 1
ATOM 1396 O O . LEU A 1 175 ? -6.687 -9.042 2.854 1.00 92.00 175 LEU A O 1
ATOM 1400 N N . ILE A 1 176 ? -6.014 -10.727 1.539 1.00 92.44 176 ILE A N 1
ATOM 1401 C CA . ILE A 1 176 ? -6.888 -11.735 2.165 1.00 92.44 176 ILE A CA 1
ATOM 1402 C C . ILE A 1 176 ? -6.510 -11.921 3.639 1.00 92.44 176 ILE A C 1
ATOM 1404 O O . ILE A 1 176 ? -7.385 -11.917 4.507 1.00 92.44 176 ILE A O 1
ATOM 1408 N N . ARG A 1 177 ? -5.208 -12.025 3.947 1.00 93.25 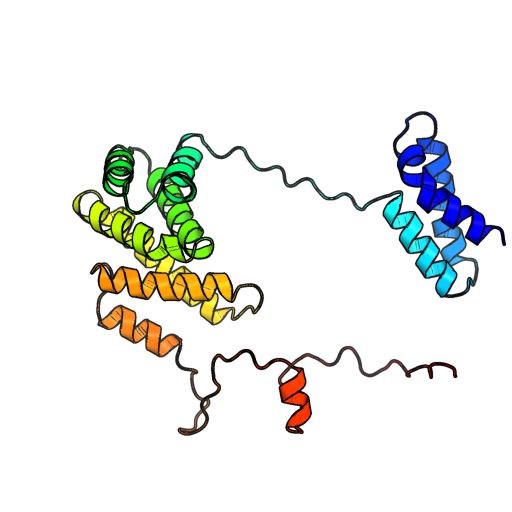177 ARG A N 1
ATOM 1409 C CA . ARG A 1 177 ? -4.740 -12.102 5.337 1.00 93.25 177 ARG A CA 1
ATOM 1410 C C . ARG A 1 177 ? -5.140 -10.858 6.127 1.00 93.25 177 ARG A C 1
ATOM 1412 O O . ARG A 1 177 ? -5.599 -11.002 7.256 1.00 93.25 177 ARG A O 1
ATOM 1419 N N . LEU A 1 178 ? -5.017 -9.669 5.532 1.00 94.12 178 LEU A N 1
ATOM 1420 C CA . LEU A 1 178 ? -5.429 -8.414 6.157 1.00 94.12 178 LEU A CA 1
ATOM 1421 C C . LEU A 1 178 ? -6.909 -8.451 6.543 1.00 94.12 178 LEU A C 1
ATOM 1423 O O . LEU A 1 178 ? -7.222 -8.093 7.669 1.00 94.12 178 LEU A O 1
ATOM 1427 N N . MET A 1 179 ? -7.805 -8.941 5.681 1.00 94.12 179 MET A N 1
ATOM 1428 C CA . MET A 1 179 ? -9.232 -9.057 6.026 1.00 94.12 179 MET A CA 1
ATOM 1429 C C . MET A 1 179 ? -9.470 -9.971 7.234 1.00 94.12 179 MET A C 1
ATOM 1431 O O . MET A 1 179 ? -10.274 -9.644 8.106 1.00 94.12 179 MET A O 1
ATOM 1435 N N . GLY A 1 180 ? -8.746 -11.091 7.321 1.00 94.06 180 GLY A N 1
ATOM 1436 C CA . GLY A 1 180 ? -8.825 -11.992 8.475 1.00 94.06 180 GLY A CA 1
ATOM 1437 C C . GLY A 1 180 ? -8.335 -11.347 9.778 1.00 94.06 180 GLY A C 1
ATOM 1438 O O . GLY A 1 180 ? -8.944 -11.530 10.834 1.00 94.06 180 GLY A O 1
ATOM 1439 N N . GLU A 1 181 ? -7.270 -10.548 9.710 1.00 94.56 181 GLU A N 1
ATOM 1440 C CA . GLU A 1 181 ? -6.777 -9.784 10.861 1.00 94.56 181 GLU A CA 1
ATOM 1441 C C . GLU A 1 181 ? -7.753 -8.663 11.245 1.00 94.56 181 GLU A C 1
ATOM 1443 O O . GLU A 1 181 ? -8.081 -8.511 12.418 1.00 94.56 181 GLU A O 1
ATOM 1448 N N . LEU A 1 182 ? -8.295 -7.918 10.277 1.00 94.25 182 LEU A N 1
ATOM 1449 C CA . LEU A 1 182 ? -9.293 -6.872 10.528 1.00 94.25 182 LEU A CA 1
ATOM 1450 C C . LEU A 1 182 ? -10.550 -7.439 11.206 1.00 94.25 182 LEU A C 1
ATOM 1452 O O . LEU A 1 182 ? -11.065 -6.824 12.139 1.00 94.25 182 LEU A O 1
ATOM 1456 N N . TYR A 1 183 ? -10.999 -8.633 10.810 1.00 95.25 183 TYR A N 1
ATOM 1457 C CA . TYR A 1 183 ? -12.057 -9.360 11.517 1.00 95.25 183 TYR A CA 1
ATOM 1458 C C . TYR A 1 183 ? -11.646 -9.726 12.954 1.00 95.25 183 TYR A C 1
ATOM 1460 O O . TYR A 1 183 ? -12.388 -9.458 13.898 1.00 95.25 183 TYR A O 1
ATOM 1468 N N . SER A 1 184 ? -10.435 -10.262 13.145 1.00 94.50 184 SER A N 1
ATOM 1469 C CA . SER A 1 184 ? -9.910 -10.624 14.476 1.00 94.50 184 SER A CA 1
ATOM 1470 C C . SER A 1 184 ? -9.844 -9.424 15.431 1.00 94.50 184 SER A C 1
ATOM 1472 O O . SER A 1 184 ? -10.134 -9.553 16.620 1.00 94.50 184 SER A O 1
ATOM 1474 N N . TYR A 1 185 ? -9.531 -8.237 14.903 1.00 94.06 185 TYR A N 1
ATOM 1475 C CA . TYR A 1 185 ? -9.503 -6.972 15.641 1.00 94.06 185 TYR A CA 1
ATOM 1476 C C . TYR A 1 185 ? -10.858 -6.234 15.692 1.00 94.06 185 TYR A C 1
ATOM 1478 O O . TYR A 1 185 ? -10.904 -5.091 16.145 1.00 94.06 185 TYR A O 1
ATOM 1486 N N . ARG A 1 186 ? -11.965 -6.876 15.283 1.00 92.88 186 ARG A N 1
ATOM 1487 C CA . ARG A 1 186 ? -13.340 -6.330 15.303 1.00 92.88 186 ARG A CA 1
ATOM 1488 C C . ARG A 1 186 ? -13.539 -5.057 14.468 1.00 92.88 186 ARG A C 1
ATOM 1490 O O . ARG A 1 186 ? -14.358 -4.212 14.810 1.00 92.88 186 ARG A O 1
ATOM 1497 N N . LEU A 1 187 ? -12.790 -4.923 13.377 1.00 91.56 187 LEU A N 1
ATOM 1498 C CA . LEU A 1 187 ? -12.976 -3.865 12.377 1.00 91.56 187 LEU A CA 1
ATOM 1499 C C . LEU A 1 187 ? -13.876 -4.291 11.215 1.00 91.56 187 LEU A C 1
ATOM 1501 O O . LEU A 1 187 ? -14.273 -3.456 10.410 1.00 91.56 187 LEU A O 1
ATOM 1505 N N . LEU A 1 188 ? -14.177 -5.586 11.116 1.00 92.06 188 LEU A N 1
ATOM 1506 C CA . LEU A 1 188 ? -15.106 -6.153 10.148 1.00 92.06 188 LEU A CA 1
ATOM 1507 C C . LEU A 1 188 ? -16.116 -7.042 10.862 1.00 92.06 188 LEU A C 1
ATOM 1509 O O . LEU A 1 188 ? -15.754 -7.825 11.742 1.00 92.06 188 LEU A O 1
ATOM 1513 N N . ASP A 1 189 ? -17.363 -6.974 10.411 1.00 91.00 189 ASP A N 1
ATOM 1514 C CA . ASP A 1 189 ? -18.434 -7.830 10.907 1.00 91.00 189 ASP A CA 1
ATOM 1515 C C . ASP A 1 189 ? -18.386 -9.233 10.296 1.00 91.00 189 ASP A C 1
ATOM 1517 O O . ASP A 1 189 ? -17.873 -9.454 9.191 1.00 91.00 189 ASP A O 1
ATOM 1521 N N . SER A 1 190 ? -19.022 -10.186 10.984 1.00 91.88 190 SER A N 1
ATOM 1522 C CA . SER A 1 190 ? -19.208 -11.559 10.495 1.00 91.88 190 SER A CA 1
ATOM 1523 C C . SER A 1 190 ? -19.880 -11.588 9.116 1.00 91.88 190 SER A C 1
ATOM 1525 O O . SER A 1 190 ? -19.437 -12.299 8.218 1.00 91.88 190 SER A O 1
ATOM 1527 N N . ALA A 1 191 ? -20.891 -10.746 8.893 1.00 91.06 191 ALA A N 1
ATOM 1528 C CA . ALA A 1 191 ? -21.563 -10.644 7.602 1.00 91.06 191 ALA A CA 1
ATOM 1529 C C . ALA A 1 191 ? -20.618 -10.184 6.476 1.00 91.06 191 ALA A C 1
ATOM 1531 O O . ALA A 1 191 ? -20.729 -10.660 5.345 1.00 91.06 191 ALA A O 1
ATOM 1532 N N . ALA A 1 192 ? -19.686 -9.271 6.766 1.00 88.62 192 ALA A N 1
ATOM 1533 C CA . ALA A 1 192 ? -18.737 -8.762 5.781 1.00 88.62 192 ALA A CA 1
ATOM 1534 C C . ALA A 1 192 ? -17.700 -9.828 5.402 1.00 88.62 192 ALA A C 1
ATOM 1536 O O . ALA A 1 192 ? -17.483 -10.069 4.211 1.00 88.62 192 ALA A O 1
ATOM 1537 N N . ILE A 1 193 ? -17.114 -10.516 6.391 1.00 90.81 193 ILE A N 1
ATOM 1538 C CA . ILE A 1 193 ? -16.132 -11.575 6.125 1.00 90.81 193 ILE A CA 1
ATOM 1539 C C . ILE A 1 193 ? -16.776 -12.766 5.409 1.00 90.81 193 ILE A C 1
ATOM 1541 O O . ILE A 1 193 ? -16.206 -13.273 4.448 1.00 90.81 193 ILE A O 1
ATOM 1545 N N . THR A 1 194 ? -17.998 -13.161 5.779 1.00 89.00 194 THR A N 1
ATOM 1546 C CA . THR A 1 194 ? -18.723 -14.237 5.092 1.00 89.00 194 THR A CA 1
ATOM 1547 C C . THR A 1 194 ? -19.022 -13.873 3.637 1.00 89.00 194 THR A C 1
ATOM 1549 O O . THR A 1 194 ? -18.796 -14.697 2.755 1.00 89.00 194 THR A O 1
ATOM 1552 N N . LYS A 1 195 ? -19.446 -12.634 3.346 1.00 88.31 195 LYS A N 1
ATOM 1553 C CA . LYS A 1 195 ? -19.620 -12.160 1.959 1.00 88.31 195 LYS A CA 1
ATOM 1554 C C . LYS A 1 195 ? -18.312 -12.224 1.167 1.00 88.31 195 LYS A C 1
ATOM 1556 O O . LYS A 1 195 ? -18.324 -12.673 0.027 1.00 88.31 195 LYS A O 1
ATOM 1561 N N . LEU A 1 196 ? -17.190 -11.821 1.767 1.00 88.25 196 LEU A N 1
ATOM 1562 C CA . LEU A 1 196 ? -15.873 -11.912 1.128 1.00 88.25 196 LEU A CA 1
ATOM 1563 C C . LEU A 1 196 ? -15.457 -13.364 0.863 1.00 88.25 196 LEU A C 1
ATOM 1565 O O . LEU A 1 196 ? -14.984 -13.680 -0.227 1.00 88.25 196 LEU A O 1
ATOM 1569 N N . LEU A 1 197 ? -15.693 -14.271 1.810 1.00 88.44 197 LEU A N 1
ATOM 1570 C CA . LEU A 1 197 ? -15.454 -15.699 1.607 1.00 88.44 197 LEU A CA 1
ATOM 1571 C C . LEU A 1 197 ? -16.306 -16.246 0.455 1.00 88.44 197 LEU A C 1
ATOM 1573 O O . LEU A 1 197 ? -15.774 -16.939 -0.405 1.00 88.44 197 LEU A O 1
ATOM 1577 N N . PHE A 1 198 ? -17.584 -15.867 0.366 1.00 86.94 198 PHE A N 1
ATOM 1578 C CA . PHE A 1 198 ? -18.435 -16.244 -0.767 1.00 86.94 198 PHE A CA 1
ATOM 1579 C C . PHE A 1 198 ? -17.934 -15.699 -2.108 1.00 86.94 198 PHE A C 1
ATOM 1581 O O . PHE A 1 198 ? -18.079 -16.386 -3.111 1.00 86.94 198 PHE A O 1
ATOM 1588 N N . THR A 1 199 ? -17.317 -14.512 -2.148 1.00 82.56 199 THR A N 1
ATOM 1589 C CA . THR A 1 199 ? -16.696 -14.005 -3.389 1.00 82.56 199 THR A CA 1
ATOM 1590 C C . THR A 1 199 ? -15.442 -14.775 -3.804 1.00 82.56 199 THR A C 1
ATOM 1592 O O . THR A 1 199 ? -15.105 -14.779 -4.983 1.00 82.56 199 THR A O 1
ATOM 1595 N N . LEU A 1 200 ? -14.757 -15.433 -2.861 1.00 80.88 200 LEU A N 1
ATOM 1596 C CA . LEU A 1 200 ? -13.601 -16.288 -3.149 1.00 80.88 200 LEU A CA 1
ATOM 1597 C C . LEU A 1 200 ? -14.009 -17.681 -3.627 1.00 80.88 200 LEU A C 1
ATOM 1599 O O . LEU A 1 200 ? -13.259 -18.318 -4.366 1.00 80.88 200 LEU A O 1
ATOM 1603 N N . VAL A 1 201 ? -15.174 -18.168 -3.195 1.00 80.19 201 VAL A N 1
ATOM 1604 C CA . VAL A 1 201 ? -15.730 -19.410 -3.728 1.00 80.19 201 VAL A CA 1
ATOM 1605 C C . VAL A 1 201 ? -15.982 -19.189 -5.221 1.00 80.19 201 VAL A C 1
ATOM 1607 O O . VAL A 1 201 ? -16.662 -18.224 -5.582 1.00 80.19 201 VAL A O 1
ATOM 1610 N N . PRO A 1 202 ? -15.453 -20.051 -6.109 1.00 63.56 202 PRO A N 1
ATOM 1611 C CA . PRO A 1 202 ? -15.756 -19.961 -7.525 1.00 63.56 202 PRO A CA 1
ATOM 1612 C C . PRO A 1 202 ? -17.272 -19.918 -7.693 1.00 63.56 202 PRO A C 1
ATOM 1614 O O . PRO A 1 202 ? -17.973 -20.775 -7.148 1.00 63.56 202 PRO A O 1
ATOM 1617 N N . LYS A 1 203 ? -17.794 -18.948 -8.453 1.00 53.12 203 LYS A N 1
ATOM 1618 C CA . LYS A 1 203 ? -19.148 -19.071 -8.997 1.00 53.12 203 LYS A CA 1
ATOM 1619 C C . LYS A 1 203 ? -19.113 -20.297 -9.898 1.00 53.12 203 LYS A C 1
ATOM 1621 O O . LYS A 1 203 ? -18.714 -20.199 -11.054 1.00 53.12 203 LYS A O 1
ATOM 1626 N N . ALA A 1 204 ? -19.431 -21.460 -9.336 1.00 41.69 204 ALA A N 1
ATOM 1627 C CA . ALA A 1 204 ? -19.593 -22.678 -10.093 1.00 41.69 204 ALA A CA 1
ATOM 1628 C C . ALA A 1 204 ? -20.564 -22.341 -11.220 1.00 41.69 204 ALA A C 1
ATOM 1630 O O . ALA A 1 204 ? -21.691 -21.903 -10.977 1.00 41.69 204 ALA A O 1
ATOM 1631 N N . SER A 1 205 ? -20.099 -22.475 -12.455 1.00 43.81 205 SER A N 1
ATOM 1632 C CA . SER A 1 205 ? -20.957 -22.488 -13.622 1.00 43.81 205 SER A CA 1
ATOM 1633 C C . SER A 1 205 ? -21.935 -23.651 -13.459 1.00 43.81 205 SER A C 1
ATOM 1635 O O . SER A 1 205 ? -21.619 -24.789 -13.784 1.00 43.81 205 SER A O 1
ATOM 1637 N N . GLY A 1 206 ? -23.094 -23.364 -12.873 1.00 40.84 206 GLY A N 1
ATOM 1638 C CA . GLY A 1 206 ? -24.341 -24.101 -13.046 1.00 40.84 206 GLY A CA 1
ATOM 1639 C C . GLY A 1 206 ? -24.433 -25.543 -12.546 1.00 40.84 206 GLY A C 1
ATOM 1640 O O . GLY A 1 206 ? -25.502 -26.117 -12.703 1.00 40.84 206 GLY A O 1
ATOM 1641 N N . VAL A 1 207 ? -23.408 -26.153 -11.945 1.00 36.62 207 VAL A N 1
ATOM 1642 C CA . VAL A 1 207 ? -23.506 -27.545 -11.470 1.00 36.62 207 VAL A CA 1
ATOM 1643 C C . VAL A 1 207 ? -22.760 -27.708 -10.149 1.00 36.62 207 VAL A C 1
ATOM 1645 O O . VAL A 1 207 ? -21.549 -27.505 -10.065 1.00 36.62 207 VAL A O 1
ATOM 1648 N N . TRP A 1 208 ? -23.498 -28.084 -9.104 1.00 33.97 208 TRP A N 1
ATOM 1649 C CA . TRP A 1 208 ? -22.930 -28.603 -7.863 1.00 33.97 208 TRP A CA 1
ATOM 1650 C C . TRP A 1 208 ? -22.034 -29.803 -8.208 1.00 33.97 208 TRP A C 1
ATOM 1652 O O . TRP A 1 208 ? -22.543 -30.816 -8.678 1.00 33.97 208 TRP A O 1
ATOM 1662 N N . GLY A 1 209 ? -20.714 -29.700 -8.015 1.00 34.47 209 GLY A N 1
ATOM 1663 C CA . GLY A 1 209 ? -19.825 -30.866 -8.124 1.00 34.47 209 GLY A CA 1
ATOM 1664 C C . GLY A 1 209 ? -18.393 -30.625 -8.599 1.00 34.47 209 GLY A C 1
ATOM 1665 O O . GLY A 1 209 ? -17.522 -31.392 -8.210 1.00 34.47 209 GLY A O 1
ATOM 1666 N N . ASN A 1 210 ? -18.096 -29.563 -9.357 1.00 34.38 210 ASN A N 1
ATOM 1667 C CA . ASN A 1 210 ? -16.728 -29.327 -9.845 1.00 34.38 210 ASN A CA 1
ATOM 1668 C C . ASN A 1 210 ? -16.108 -28.072 -9.224 1.00 34.38 210 ASN A C 1
ATOM 1670 O O . ASN A 1 210 ? -16.279 -26.951 -9.699 1.00 34.38 210 ASN A O 1
ATOM 1674 N N . VAL A 1 211 ? -15.366 -28.291 -8.138 1.00 43.41 211 VAL A N 1
ATOM 1675 C CA . VAL A 1 211 ? -14.492 -27.294 -7.514 1.00 43.41 211 VAL A CA 1
ATOM 1676 C C . VAL A 1 211 ? -13.309 -27.049 -8.450 1.00 43.41 211 VAL A C 1
ATOM 1678 O O . VAL A 1 211 ? -12.463 -27.926 -8.601 1.00 43.41 211 VAL A O 1
ATOM 1681 N N . VAL A 1 212 ? -13.215 -25.866 -9.063 1.00 43.31 212 VAL A N 1
ATOM 1682 C CA . VAL A 1 212 ? -11.941 -25.389 -9.625 1.00 43.31 212 VAL A CA 1
ATOM 1683 C C . VAL A 1 212 ? -11.142 -24.813 -8.455 1.00 43.31 212 VAL A C 1
ATOM 1685 O O . VAL A 1 212 ? -11.546 -23.786 -7.904 1.00 43.31 212 VAL A O 1
ATOM 1688 N N . PRO A 1 213 ? -10.058 -25.463 -8.001 1.00 40.03 213 PRO A N 1
ATOM 1689 C CA . PRO A 1 213 ? -9.308 -24.964 -6.862 1.00 40.03 213 PRO A CA 1
ATOM 1690 C C . PRO A 1 213 ? -8.540 -23.699 -7.264 1.00 40.03 213 PRO A C 1
ATOM 1692 O O . PRO A 1 213 ? -8.019 -23.608 -8.375 1.00 40.03 213 PRO A O 1
ATOM 1695 N N . ILE A 1 214 ? -8.362 -22.762 -6.327 1.00 43.56 214 ILE A N 1
ATOM 1696 C CA . ILE A 1 214 ? -7.403 -21.639 -6.428 1.00 43.56 214 ILE A CA 1
ATOM 1697 C C . ILE A 1 214 ? -5.958 -22.170 -6.282 1.00 43.56 214 ILE A C 1
ATOM 1699 O O . ILE A 1 214 ? -5.112 -21.605 -5.593 1.00 43.56 214 ILE A O 1
ATOM 1703 N N . SER A 1 215 ? -5.658 -23.313 -6.893 1.00 41.47 215 SER A N 1
ATOM 1704 C CA . SER A 1 215 ? -4.308 -23.830 -7.030 1.00 41.47 215 SER A CA 1
ATOM 1705 C C . SER A 1 215 ? -3.810 -23.397 -8.397 1.00 41.47 215 SER A C 1
ATOM 1707 O O . SER A 1 215 ? -4.307 -23.878 -9.412 1.00 41.47 215 SER A O 1
ATOM 1709 N N . HIS A 1 216 ? -2.818 -22.509 -8.431 1.00 50.72 216 HIS A N 1
ATOM 1710 C CA . HIS A 1 216 ? -1.935 -22.412 -9.587 1.00 50.72 216 HIS A CA 1
ATOM 1711 C C . HIS A 1 216 ? -1.395 -23.826 -9.848 1.00 50.72 216 HIS A C 1
ATOM 1713 O O . HIS A 1 216 ? -0.529 -24.299 -9.108 1.00 50.72 216 HIS A O 1
ATOM 1719 N N . LEU A 1 217 ? -1.944 -24.524 -10.843 1.00 51.75 217 LEU A N 1
ATOM 1720 C CA . LEU A 1 217 ? -1.380 -25.777 -11.315 1.00 51.75 217 LEU A CA 1
ATOM 1721 C C . LEU A 1 217 ? -0.168 -25.395 -12.176 1.00 51.75 217 LEU A C 1
ATOM 1723 O O . LEU A 1 217 ? -0.315 -24.637 -13.134 1.00 51.75 217 LEU A O 1
ATOM 1727 N N . PRO A 1 218 ? 1.053 -25.839 -11.842 1.00 49.03 218 PRO A N 1
ATOM 1728 C CA . PRO A 1 218 ? 2.184 -25.668 -12.738 1.00 49.03 218 PRO A CA 1
ATOM 1729 C C . PRO A 1 218 ? 1.862 -26.307 -14.095 1.00 49.03 218 PRO A C 1
ATOM 1731 O O . PRO A 1 218 ? 1.430 -27.458 -14.139 1.00 49.03 218 PRO A O 1
ATOM 1734 N N . ALA A 1 219 ? 2.112 -25.594 -15.196 1.00 52.28 219 ALA A N 1
ATOM 1735 C CA . ALA A 1 219 ? 1.740 -26.018 -16.553 1.00 52.28 219 ALA A CA 1
ATOM 1736 C C . ALA A 1 219 ? 2.233 -27.432 -16.943 1.00 52.28 219 ALA A C 1
ATOM 1738 O O . ALA A 1 219 ? 1.618 -28.102 -17.766 1.00 52.28 219 ALA A O 1
ATOM 1739 N N . HIS A 1 220 ? 3.309 -27.927 -16.318 1.00 57.25 220 HIS A N 1
ATOM 1740 C CA . HIS A 1 220 ? 3.825 -29.282 -16.548 1.00 57.25 220 HIS A CA 1
ATOM 1741 C C . HIS A 1 220 ? 2.921 -30.407 -15.998 1.00 57.25 220 HIS A C 1
ATOM 1743 O O . HIS A 1 220 ? 3.084 -31.565 -16.373 1.00 57.25 220 HIS A O 1
ATOM 1749 N N . ILE A 1 221 ? 1.987 -30.099 -15.090 1.00 50.91 221 ILE A N 1
ATOM 1750 C CA . ILE A 1 221 ? 1.009 -31.062 -14.554 1.00 50.91 221 ILE A CA 1
ATOM 1751 C C . ILE A 1 221 ? -0.231 -31.132 -15.461 1.00 50.91 221 ILE A C 1
ATOM 1753 O O . ILE A 1 221 ? -0.845 -32.193 -15.576 1.00 50.91 221 ILE A O 1
ATOM 1757 N N . GLU A 1 222 ? -0.564 -30.038 -16.154 1.00 49.16 222 GLU A N 1
ATOM 1758 C CA . GLU A 1 222 ? -1.689 -29.965 -17.099 1.00 49.16 222 GLU A CA 1
ATOM 1759 C C . GLU A 1 222 ? -1.441 -30.831 -18.341 1.00 49.16 222 GLU A C 1
ATOM 1761 O O . GLU A 1 222 ? -2.307 -31.613 -18.734 1.00 49.16 222 GLU A O 1
ATOM 1766 N N . THR A 1 223 ? -0.219 -30.802 -18.882 1.00 50.62 223 THR A N 1
ATOM 1767 C CA . THR A 1 223 ? 0.187 -31.635 -20.027 1.00 50.62 223 THR A CA 1
ATOM 1768 C C . THR A 1 223 ? 0.161 -33.135 -19.724 1.00 50.62 223 THR A C 1
ATOM 1770 O O . THR A 1 223 ? -0.066 -33.942 -20.622 1.00 50.62 223 THR A O 1
ATOM 1773 N N . ARG A 1 224 ? 0.329 -33.536 -18.457 1.00 47.53 224 ARG A N 1
ATOM 1774 C CA . ARG A 1 224 ? 0.349 -34.950 -18.042 1.00 47.53 224 ARG A CA 1
ATOM 1775 C C . ARG A 1 224 ? -1.041 -35.586 -17.943 1.00 47.53 224 ARG A C 1
ATOM 1777 O O . ARG A 1 224 ? -1.139 -36.809 -17.924 1.00 47.53 224 ARG A O 1
ATOM 1784 N N . ARG A 1 225 ? -2.108 -34.782 -17.857 1.00 44.91 225 ARG A N 1
ATOM 1785 C CA . ARG A 1 225 ? -3.501 -35.260 -17.739 1.00 44.91 225 ARG A CA 1
ATOM 1786 C C . ARG A 1 225 ? -4.260 -35.290 -19.069 1.00 44.91 225 ARG A C 1
ATOM 1788 O O . ARG A 1 225 ? -5.465 -35.510 -19.060 1.00 44.91 225 ARG A O 1
ATOM 1795 N N . GLY A 1 226 ? -3.579 -35.073 -20.197 1.00 47.12 226 GLY A N 1
ATOM 1796 C CA . GLY A 1 226 ? -4.198 -35.123 -21.528 1.00 47.12 226 GLY A CA 1
ATOM 1797 C C . GLY A 1 226 ? -5.247 -34.032 -21.781 1.00 47.12 226 GLY A C 1
ATOM 1798 O O . GLY A 1 226 ? -5.976 -34.104 -22.765 1.00 47.12 226 GLY A O 1
ATOM 1799 N N . GLY A 1 227 ? -5.340 -33.027 -20.905 1.00 48.91 227 GLY A N 1
ATOM 1800 C CA . GLY A 1 227 ? -6.223 -31.880 -21.077 1.00 48.91 227 GLY A CA 1
ATOM 1801 C C . GLY A 1 227 ? -5.530 -30.783 -21.877 1.00 48.91 227 GLY A C 1
ATOM 1802 O O . GLY A 1 227 ? -4.377 -30.450 -21.607 1.00 48.91 227 GLY A O 1
ATOM 1803 N N . SER A 1 228 ? -6.240 -30.203 -22.846 1.00 45.22 228 SER A N 1
ATOM 1804 C CA . SER A 1 228 ? -5.796 -28.969 -23.496 1.00 45.22 228 SER A CA 1
ATOM 1805 C C . SER A 1 228 ? -5.683 -27.862 -22.432 1.00 45.22 228 SER A C 1
ATOM 1807 O O . SER A 1 228 ? -6.624 -27.703 -21.646 1.00 45.22 228 SER A O 1
ATOM 1809 N N . PRO A 1 229 ? -4.554 -27.132 -22.344 1.00 45.62 229 PRO A N 1
ATOM 1810 C CA . PRO A 1 229 ? -4.355 -26.118 -21.316 1.00 45.62 229 PRO A CA 1
ATOM 1811 C C . PRO A 1 229 ? -5.435 -25.042 -21.430 1.00 45.62 229 PRO A C 1
ATOM 1813 O O . PRO A 1 229 ? -5.687 -24.499 -22.509 1.00 45.62 229 PRO A O 1
ATOM 1816 N N . ALA A 1 230 ? -6.089 -24.740 -20.309 1.00 46.41 230 ALA A N 1
ATOM 1817 C CA . ALA A 1 230 ? -7.149 -23.748 -20.263 1.00 46.41 230 ALA A CA 1
ATOM 1818 C C . ALA A 1 230 ? -6.575 -22.365 -20.615 1.00 46.41 230 ALA A C 1
ATOM 1820 O O . ALA A 1 230 ? -5.874 -21.740 -19.825 1.00 46.41 230 ALA A O 1
ATOM 1821 N N . ALA A 1 231 ? -6.886 -21.910 -21.829 1.00 43.47 231 ALA A N 1
ATOM 1822 C CA . ALA A 1 231 ? -6.760 -20.536 -22.297 1.00 43.47 231 ALA A CA 1
ATOM 1823 C C . ALA A 1 231 ? -5.382 -19.872 -22.085 1.00 43.47 231 ALA A C 1
ATOM 1825 O O . ALA A 1 231 ? -5.213 -18.939 -21.301 1.00 43.47 231 ALA A O 1
ATOM 1826 N N . ARG A 1 232 ? -4.416 -20.242 -22.927 1.00 41.47 232 ARG A N 1
ATOM 1827 C CA . ARG A 1 232 ? -3.599 -19.219 -23.598 1.00 41.47 232 ARG A CA 1
ATOM 1828 C C . ARG A 1 232 ? -4.044 -19.216 -25.056 1.00 41.47 232 ARG A C 1
ATOM 1830 O O . ARG A 1 232 ? -4.158 -20.309 -25.608 1.00 41.47 232 ARG A O 1
ATOM 1837 N N . PRO A 1 233 ? -4.329 -18.065 -25.692 1.00 36.78 233 PRO A N 1
ATOM 1838 C CA . PRO A 1 233 ? -4.421 -18.060 -27.143 1.00 36.78 233 PRO A CA 1
ATOM 1839 C C . PRO A 1 233 ? -3.116 -18.673 -27.651 1.00 36.78 233 PRO A C 1
ATOM 1841 O O . PRO A 1 233 ? -2.034 -18.208 -27.282 1.00 36.78 233 PRO A O 1
ATOM 1844 N N . LEU A 1 234 ? -3.229 -19.774 -28.398 1.00 41.28 234 LEU A N 1
ATOM 1845 C CA . LEU A 1 234 ? -2.134 -20.297 -29.202 1.00 41.28 234 LEU A CA 1
ATOM 1846 C C . LEU A 1 234 ? -1.540 -19.084 -29.917 1.00 41.28 234 LEU A C 1
ATOM 1848 O O . LEU A 1 234 ? -2.244 -18.422 -30.683 1.00 41.28 234 LEU A O 1
ATOM 1852 N N . MET A 1 235 ? -0.286 -18.739 -29.608 1.00 38.44 235 MET A N 1
ATOM 1853 C CA . MET A 1 235 ? 0.464 -17.878 -30.510 1.00 38.44 235 MET A CA 1
ATOM 1854 C C . MET A 1 235 ? 0.332 -18.516 -31.894 1.00 38.44 235 MET A C 1
ATOM 1856 O O . MET A 1 235 ? 0.540 -19.719 -32.024 1.00 38.44 235 MET A O 1
ATOM 1860 N N . GLN A 1 236 ? -0.170 -17.716 -32.833 1.00 39.56 236 GLN A N 1
ATOM 1861 C CA . GLN A 1 236 ? -0.454 -18.010 -34.237 1.00 39.56 236 GLN A CA 1
ATOM 1862 C C . GLN A 1 236 ? 0.006 -19.399 -34.713 1.00 39.56 236 GLN A C 1
ATOM 1864 O O . GLN A 1 236 ? 1.193 -19.660 -34.877 1.00 39.56 236 GLN A O 1
ATOM 1869 N N . ALA A 1 237 ? -0.958 -20.281 -34.986 1.00 41.31 237 ALA A N 1
ATOM 1870 C CA . ALA A 1 237 ? -0.716 -21.507 -35.732 1.00 41.31 237 ALA A CA 1
ATOM 1871 C C . ALA A 1 237 ? -0.290 -21.135 -37.165 1.00 41.31 237 ALA A C 1
ATOM 1873 O O . ALA A 1 237 ? -1.138 -20.784 -37.985 1.00 41.31 237 ALA A O 1
ATOM 1874 N N . GLY A 1 238 ? 1.017 -21.143 -37.445 1.00 47.09 238 GLY A N 1
ATOM 1875 C CA . GLY A 1 238 ? 1.516 -20.783 -38.774 1.00 47.09 238 GLY A CA 1
ATOM 1876 C C . GLY A 1 238 ? 3.027 -20.758 -39.014 1.00 47.09 238 GLY A C 1
ATOM 1877 O O . GLY A 1 238 ? 3.403 -20.457 -40.141 1.00 47.09 238 GLY A O 1
ATOM 1878 N N . GLU A 1 239 ? 3.898 -21.079 -38.053 1.00 39.62 239 GLU A N 1
ATOM 1879 C CA . GLU A 1 239 ? 5.339 -21.200 -38.337 1.00 39.62 239 GLU A CA 1
ATOM 1880 C C . GLU A 1 239 ? 5.766 -22.680 -38.372 1.00 39.62 239 GLU A C 1
ATOM 1882 O O . GLU A 1 239 ? 5.601 -23.381 -37.369 1.00 39.62 239 GLU A O 1
ATOM 1887 N N . PRO A 1 240 ? 6.272 -23.198 -39.510 1.00 38.22 240 PRO A N 1
ATOM 1888 C CA . PRO A 1 240 ? 6.817 -24.548 -39.573 1.00 38.22 240 PRO A CA 1
ATOM 1889 C C . PRO A 1 240 ? 8.089 -24.636 -38.720 1.00 38.22 240 PRO A C 1
ATOM 1891 O O . PRO A 1 240 ? 9.010 -23.832 -38.868 1.00 38.22 240 PRO A O 1
ATOM 1894 N N . MET A 1 241 ? 8.131 -25.633 -37.833 1.00 41.19 241 MET A N 1
ATOM 1895 C CA . MET A 1 241 ? 9.337 -26.027 -37.106 1.00 41.19 241 MET A CA 1
ATOM 1896 C C . MET A 1 241 ? 10.444 -26.380 -38.102 1.00 41.19 241 MET A C 1
ATOM 1898 O O . MET A 1 241 ? 10.265 -27.256 -38.943 1.00 41.19 241 MET A O 1
ATOM 1902 N N . ILE A 1 242 ? 11.583 -25.703 -37.990 1.00 45.56 242 ILE A N 1
ATOM 1903 C CA . ILE A 1 242 ? 12.829 -26.128 -38.626 1.00 45.56 242 ILE A CA 1
ATOM 1904 C C . ILE A 1 242 ? 13.456 -27.171 -37.698 1.00 45.56 242 ILE A C 1
ATOM 1906 O O . ILE A 1 242 ? 13.654 -26.898 -36.512 1.00 45.56 242 ILE A O 1
ATOM 1910 N N . ASP A 1 243 ? 13.723 -28.357 -38.241 1.00 47.75 243 ASP A N 1
ATOM 1911 C CA . ASP A 1 243 ? 14.411 -29.450 -37.559 1.00 47.75 243 ASP A CA 1
ATOM 1912 C C . ASP A 1 243 ? 15.778 -28.989 -37.030 1.00 47.75 243 ASP A C 1
ATOM 1914 O O . ASP A 1 243 ? 16.567 -28.361 -37.741 1.00 47.75 243 ASP A O 1
ATOM 1918 N N . GLY A 1 244 ? 16.052 -29.285 -35.758 1.00 46.47 244 GLY A N 1
ATOM 1919 C CA . GLY A 1 244 ? 17.380 -29.103 -35.174 1.00 46.47 244 GLY A CA 1
ATOM 1920 C C . GLY A 1 244 ? 18.351 -30.152 -35.731 1.00 46.47 244 GLY A C 1
ATOM 1921 O O . GLY A 1 244 ? 17.932 -31.296 -35.916 1.00 46.47 244 GLY A O 1
ATOM 1922 N N . PRO A 1 245 ? 19.616 -29.799 -36.018 1.00 48.38 245 PRO A N 1
ATOM 1923 C CA . PRO A 1 245 ? 20.563 -30.747 -36.588 1.00 48.38 245 PRO A CA 1
ATOM 1924 C C . PRO A 1 245 ? 21.151 -31.685 -35.524 1.00 48.38 245 PRO A C 1
ATOM 1926 O O . PRO A 1 245 ? 21.203 -31.344 -34.339 1.00 48.38 245 PRO A O 1
ATOM 1929 N N . GLU A 1 246 ? 21.576 -32.855 -36.010 1.00 42.38 246 GLU A N 1
ATOM 1930 C CA . GLU A 1 246 ? 22.383 -33.886 -35.336 1.00 42.38 246 GLU A CA 1
ATOM 1931 C C . GLU A 1 246 ? 23.694 -33.356 -34.732 1.00 42.38 246 GLU A C 1
ATOM 1933 O O . GLU A 1 246 ? 24.304 -32.431 -35.323 1.00 42.38 246 GLU A O 1
#